Protein AF-0000000085128690 (afdb_homodimer)

Foldseek 3Di:
DPDPPDPDDDVVLLVLLVVLCVVQPQVFPQWQKKWKEALCQHTSYMDGRNDPDDCRVVSNVLNVVLVVVQVVCVVVPHHHDAKDKDDDPFFIWMWGWAAAPGTMIMIITGGPVTDPVSVVVSSVVSSVSSRVD/DPDPPDPDDDPVLLVLLVVLCVVQPVVFPQWQKKWKEALCQHTSYMDGRNDPDDCRVVSNVLNVVLVVVQVVCVVVPHHHDAKDKDDDPFFIWMWGWAAAPGTMIMIITGGPVTDPVSVVVSSVVSSVSSRVD

Secondary structure (DSSP, 8-state):
----------HHHHHHHHHHIIIIITTSTTEEEEEEE-TTS-EEEEEESS----SHHHHHHHHHHHHHHHHHHHHTT---EEEEEEEETTEEEEEEEE-SSS-EEEEEEEETTS-HHHHHHHHHHHHHHHHT-/----------HHHHHHHHHHIIIIITTSTTEEEEEEE-TTS-EEEEEESS----SHHHHHHHHHHHHHHHHHHHHTT---EEEEEEEETTEEEEEEEE-SSS-EEEEEEEETTS-HHHHHHHHHHHHHHHHT-

Structure (mmCIF, N/CA/C/O backbone):
data_AF-0000000085128690-model_v1
#
loop_
_entity.id
_entity.type
_entity.pdbx_description
1 polymer 'Roadblock/LAMTOR2 domain-containing protein'
#
loop_
_atom_site.group_PDB
_atom_site.id
_atom_site.type_symbol
_atom_site.label_atom_id
_atom_site.label_alt_id
_atom_site.label_comp_id
_atom_site.label_asym_id
_atom_site.label_entity_id
_atom_site.label_seq_id
_atom_site.pdbx_PDB_ins_code
_atom_site.Cartn_x
_atom_site.Cartn_y
_atom_site.Cartn_z
_atom_site.occupancy
_atom_site.B_iso_or_equiv
_atom_site.auth_seq_id
_atom_site.auth_comp_id
_atom_site.auth_asym_id
_atom_site.auth_atom_id
_atom_site.pdbx_PDB_model_num
ATOM 1 N N . MET A 1 1 ? -4.051 4.121 38.438 1 38.44 1 MET A N 1
ATOM 2 C CA . MET A 1 1 ? -4.375 3.883 37.031 1 38.44 1 MET A CA 1
ATOM 3 C C . MET A 1 1 ? -3.971 5.074 36.188 1 38.44 1 MET A C 1
ATOM 5 O O . MET A 1 1 ? -4.566 6.148 36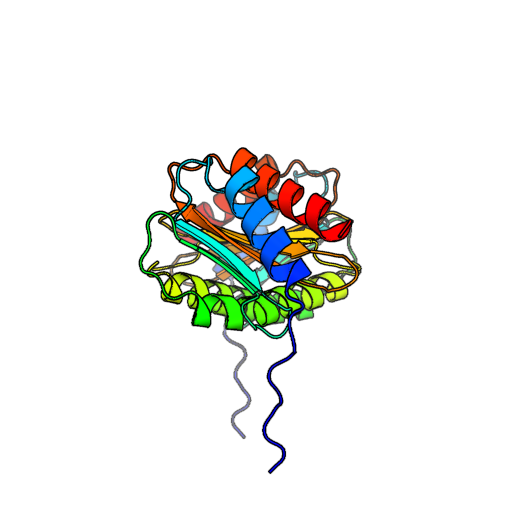.281 1 38.44 1 MET A O 1
ATOM 9 N N . LYS A 1 2 ? -2.689 5.32 35.906 1 46.19 2 LYS A N 1
ATOM 10 C CA . LYS A 1 2 ? -2.203 6.531 35.25 1 46.19 2 LYS A CA 1
ATOM 11 C C . LYS A 1 2 ? -3.02 6.844 34 1 46.19 2 LYS A C 1
ATOM 13 O O . LYS A 1 2 ? -3.285 5.957 33.188 1 46.19 2 LYS A O 1
ATOM 18 N N . THR A 1 3 ? -3.85 7.656 33.906 1 51.88 3 THR A N 1
ATOM 19 C CA . THR A 1 3 ? -4.617 8.109 32.75 1 51.88 3 THR A CA 1
ATOM 20 C C . THR A 1 3 ? -3.701 8.367 31.562 1 51.88 3 THR A C 1
ATOM 22 O O . THR A 1 3 ? -2.732 9.125 31.672 1 51.88 3 THR A O 1
ATOM 25 N N . PRO A 1 4 ? -3.666 7.488 30.547 1 54.59 4 PRO A N 1
ATOM 26 C CA . PRO A 1 4 ? -2.76 7.715 29.406 1 54.59 4 PRO A CA 1
ATOM 27 C C . PRO A 1 4 ? -2.805 9.156 28.906 1 54.59 4 PRO A C 1
ATOM 29 O O . PRO A 1 4 ? -3.887 9.68 28.625 1 54.59 4 PRO A O 1
ATOM 32 N N . THR A 1 5 ? -2.012 9.977 29.328 1 58.91 5 THR A N 1
ATOM 33 C CA . THR A 1 5 ? -1.889 11.375 28.938 1 58.91 5 THR A CA 1
ATOM 34 C C . THR A 1 5 ? -1.854 11.508 27.422 1 58.91 5 THR A C 1
ATOM 36 O O . THR A 1 5 ? -1.192 10.727 26.734 1 58.91 5 THR A O 1
ATOM 39 N N . LEU A 1 6 ? -2.941 11.953 26.828 1 64.94 6 LEU A N 1
ATOM 40 C CA . LEU A 1 6 ? -3.016 12.305 25.406 1 64.94 6 LEU A CA 1
ATOM 41 C C . LEU A 1 6 ? -1.752 13.039 24.969 1 64.94 6 LEU A C 1
ATOM 43 O O . LEU A 1 6 ? -1.275 13.938 25.656 1 64.94 6 LEU A O 1
ATOM 47 N N . PRO A 1 7 ? -0.996 12.414 24.062 1 69.88 7 PRO A N 1
ATOM 48 C CA . PRO A 1 7 ? 0.215 13.109 23.625 1 69.88 7 PRO A CA 1
ATOM 49 C C . PRO A 1 7 ? -0.03 14.586 23.328 1 69.88 7 PRO 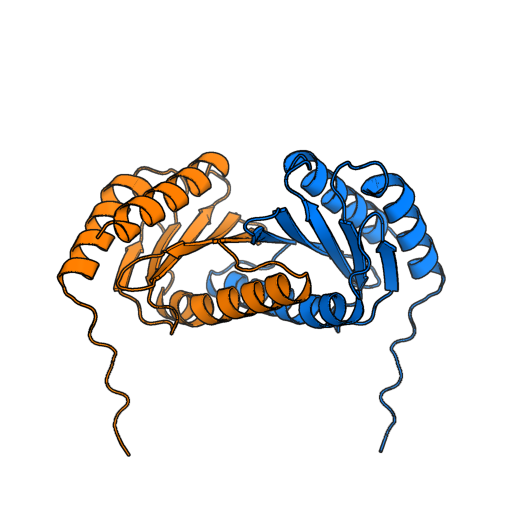A C 1
ATOM 51 O O . PRO A 1 7 ? -1.103 14.953 22.844 1 69.88 7 PRO A O 1
ATOM 54 N N . ARG A 1 8 ? 0.665 15.477 23.922 1 83.62 8 ARG A N 1
ATOM 55 C CA . ARG A 1 8 ? 0.573 16.906 23.641 1 83.62 8 ARG A CA 1
ATOM 56 C C . ARG A 1 8 ? 1.048 17.219 22.219 1 83.62 8 ARG A C 1
ATOM 58 O O . ARG A 1 8 ? 2.23 17.062 21.906 1 83.62 8 ARG A O 1
ATOM 65 N N . ILE A 1 9 ? 0.173 17.453 21.281 1 89.56 9 ILE A N 1
ATOM 66 C CA . ILE A 1 9 ? 0.506 17.906 19.938 1 89.56 9 ILE A CA 1
ATOM 67 C C . ILE A 1 9 ? 0.723 19.422 19.938 1 89.56 9 ILE A C 1
ATOM 69 O O . ILE A 1 9 ? -0.192 20.188 20.266 1 89.56 9 ILE A O 1
ATOM 73 N N . PRO A 1 10 ? 1.919 19.859 19.641 1 91.38 10 PRO A N 1
ATOM 74 C CA . PRO A 1 10 ? 2.166 21.297 19.625 1 91.38 10 PRO A CA 1
ATOM 75 C C . PRO A 1 10 ? 1.237 22.047 18.672 1 91.38 10 PRO A C 1
ATOM 77 O O . PRO A 1 10 ? 0.998 21.594 17.547 1 91.38 10 PRO A O 1
ATOM 80 N N . PRO A 1 11 ? 0.727 23.141 19.109 1 93.19 11 PRO A N 1
ATOM 81 C CA . PRO A 1 11 ? -0.17 23.938 18.25 1 93.19 11 PRO A CA 1
ATOM 82 C C . PRO A 1 11 ? 0.468 24.328 16.922 1 93.19 11 PRO A C 1
ATOM 84 O O . PRO A 1 11 ? -0.23 24.453 15.914 1 93.19 11 PRO A O 1
ATOM 87 N N . SER A 1 12 ? 1.755 24.531 16.922 1 92.56 12 SER A N 1
ATOM 88 C CA . SER A 1 12 ? 2.459 24.891 15.695 1 92.56 12 SER A CA 1
ATOM 89 C C . SER A 1 12 ? 2.344 23.797 14.641 1 92.56 12 SER A C 1
ATOM 91 O O . SER A 1 12 ? 2.24 24.078 13.445 1 92.56 12 SER A O 1
ATOM 93 N N . LEU A 1 13 ? 2.355 22.562 15.086 1 93.38 13 LEU A N 1
ATOM 94 C CA . LEU A 1 13 ? 2.223 21.422 14.172 1 93.38 13 LEU A CA 1
ATOM 95 C C . LEU A 1 13 ? 0.8 21.328 13.625 1 93.38 13 LEU A C 1
ATOM 97 O O . LEU A 1 13 ? 0.597 21 12.461 1 93.38 13 LEU A O 1
ATOM 101 N N . ILE A 1 14 ? -0.12 21.625 14.469 1 95.75 14 ILE A N 1
ATOM 102 C CA . ILE A 1 14 ? -1.517 21.625 14.047 1 95.75 14 ILE A CA 1
ATOM 103 C C . ILE A 1 14 ? -1.732 22.688 12.977 1 95.75 14 ILE A C 1
ATOM 105 O O . ILE A 1 14 ? -2.352 22.422 11.945 1 95.75 14 ILE A O 1
ATOM 109 N N . GLU A 1 15 ? -1.172 23.812 13.234 1 95.81 15 GLU A N 1
ATOM 110 C CA . GLU A 1 15 ? -1.331 24.938 12.312 1 95.81 15 GLU A CA 1
ATOM 111 C C . GLU A 1 15 ? -0.613 24.672 10.992 1 95.81 15 GLU A C 1
ATOM 113 O O . GLU A 1 15 ? -1.178 24.891 9.922 1 95.81 15 GLU A O 1
ATOM 118 N N . ALA A 1 16 ? 0.613 24.188 11.086 1 95.25 16 ALA A N 1
ATOM 119 C CA . ALA A 1 16 ? 1.382 23.875 9.883 1 95.25 16 ALA A CA 1
ATOM 120 C C . ALA A 1 16 ? 0.7 22.781 9.062 1 95.25 16 ALA A C 1
ATOM 122 O O . ALA A 1 16 ? 0.634 22.875 7.832 1 95.25 16 ALA A O 1
ATOM 123 N N . GLY A 1 17 ? 0.193 21.797 9.727 1 96.75 17 GLY A N 1
ATOM 124 C CA . GLY A 1 17 ? -0.519 20.719 9.062 1 96.75 17 GLY A CA 1
ATOM 125 C C . GLY A 1 17 ? -1.786 21.172 8.367 1 96.75 17 GLY A C 1
ATOM 126 O O . GLY A 1 17 ? -2.035 20.812 7.219 1 96.75 17 GLY A O 1
ATOM 127 N N . SER A 1 18 ? -2.539 21.938 9.109 1 96.94 18 SER A N 1
ATOM 128 C CA . SER A 1 18 ? -3.764 22.469 8.523 1 96.94 18 SER A CA 1
ATOM 129 C C . SER A 1 18 ? -3.463 23.328 7.301 1 96.94 18 SER A C 1
ATOM 131 O O . SER A 1 18 ? -4.125 23.203 6.27 1 96.94 18 SER A O 1
ATOM 133 N N . ASP A 1 19 ? -2.457 24.109 7.418 1 97.56 19 ASP A N 1
ATOM 134 C CA . ASP A 1 19 ? -2.084 25.016 6.336 1 97.56 19 ASP A CA 1
ATOM 135 C C . ASP A 1 19 ? -1.676 24.234 5.086 1 97.56 19 ASP A C 1
ATOM 137 O O . ASP A 1 19 ? -2.182 24.5 3.992 1 97.56 19 ASP A O 1
ATOM 141 N N . VAL A 1 20 ? -0.799 23.281 5.266 1 97.44 20 VAL A N 1
ATOM 142 C CA . VAL A 1 20 ? -0.274 22.562 4.113 1 97.44 20 VAL A CA 1
ATOM 143 C C . VAL A 1 20 ? -1.377 21.719 3.49 1 97.44 20 VAL A C 1
ATOM 145 O O . VAL A 1 20 ? -1.439 21.562 2.27 1 97.44 20 VAL A O 1
ATOM 148 N N . LEU A 1 21 ? -2.283 21.125 4.27 1 97.56 21 LEU A N 1
ATOM 149 C CA . LEU A 1 21 ? -3.391 20.344 3.727 1 97.56 21 LEU A CA 1
ATOM 150 C C . LEU A 1 21 ? -4.312 21.219 2.887 1 97.56 21 LEU A C 1
ATOM 152 O O . LEU A 1 21 ? -4.727 20.828 1.794 1 97.56 21 LEU A O 1
ATOM 156 N N . HIS A 1 22 ? -4.559 22.406 3.344 1 97.12 22 HIS A N 1
ATOM 157 C CA . HIS A 1 22 ? -5.449 23.297 2.617 1 97.12 22 HIS A CA 1
ATOM 158 C C . HIS A 1 22 ? -4.797 23.797 1.336 1 97.12 22 HIS A C 1
ATOM 160 O O . HIS A 1 22 ? -5.461 23.922 0.304 1 97.12 22 HIS A O 1
ATOM 166 N N . ARG A 1 23 ? -3.543 24 1.363 1 97.38 23 ARG A N 1
ATOM 167 C CA . ARG A 1 23 ? -2.842 24.594 0.224 1 97.38 23 ARG A CA 1
ATOM 168 C C . ARG A 1 23 ? -2.535 23.531 -0.83 1 97.38 23 ARG A C 1
ATOM 170 O O . ARG A 1 23 ? -2.656 23.781 -2.029 1 97.38 23 ARG A O 1
ATOM 177 N N . VAL A 1 24 ? -2.191 22.375 -0.367 1 97.5 24 VAL A N 1
ATOM 178 C CA . VAL A 1 24 ? -1.615 21.391 -1.275 1 97.5 24 VAL A CA 1
ATOM 179 C C . VAL A 1 24 ? -2.666 20.344 -1.636 1 97.5 24 VAL A C 1
ATOM 181 O O . VAL A 1 24 ? -2.727 19.891 -2.779 1 97.5 24 VAL A O 1
ATOM 184 N N . VAL A 1 25 ? -3.572 19.984 -0.746 1 97.19 25 VAL A N 1
ATOM 185 C CA . VAL A 1 25 ? -4.438 18.828 -0.936 1 97.19 25 VAL A CA 1
ATOM 186 C C . VAL A 1 25 ? -5.836 19.281 -1.335 1 97.19 25 VAL A C 1
ATOM 188 O O . VAL A 1 25 ? -6.473 18.672 -2.199 1 97.19 25 VAL A O 1
ATOM 191 N N . ALA A 1 26 ? -6.328 20.344 -0.736 1 95.25 26 ALA A N 1
ATOM 192 C CA . ALA A 1 26 ? -7.691 20.812 -0.953 1 95.25 26 ALA A CA 1
ATOM 193 C C . ALA A 1 26 ? -7.965 21.047 -2.436 1 95.25 26 ALA A C 1
ATOM 195 O O . ALA A 1 26 ? -9.055 20.766 -2.926 1 95.25 26 ALA A O 1
ATOM 196 N N . PRO A 1 27 ? -6.984 21.484 -3.184 1 94.81 27 PRO A N 1
ATOM 197 C CA . PRO A 1 27 ? -7.254 21.781 -4.594 1 94.81 27 PRO A CA 1
ATOM 198 C C . PRO A 1 27 ? -7.336 20.516 -5.449 1 94.81 27 PRO A C 1
ATOM 200 O O . PRO A 1 27 ? -7.727 20.578 -6.621 1 94.81 27 PRO A O 1
ATOM 203 N N . LEU A 1 28 ? -6.973 19.375 -4.883 1 94.5 28 LEU A N 1
ATOM 204 C CA . LEU A 1 28 ? -6.977 18.141 -5.652 1 94.5 28 LEU A CA 1
ATOM 205 C C . LEU A 1 28 ? -8.398 17.625 -5.852 1 94.5 28 LEU A C 1
ATOM 207 O O . LEU A 1 28 ? -9.188 17.578 -4.906 1 94.5 28 LEU A O 1
ATOM 211 N N . GLU A 1 29 ? -8.664 17.281 -7.082 1 93.19 29 GLU A N 1
ATOM 212 C CA . GLU A 1 29 ? -9.945 16.641 -7.371 1 93.19 29 GLU A CA 1
ATOM 213 C C . GLU A 1 29 ? -9.984 15.219 -6.832 1 93.19 29 GLU A C 1
ATOM 215 O O . GLU A 1 29 ? -8.969 14.523 -6.828 1 93.19 29 GLU A O 1
ATOM 220 N N . GLY A 1 30 ? -11.164 14.867 -6.293 1 94.44 30 GLY A N 1
ATOM 221 C CA . GLY A 1 30 ? -11.383 13.469 -5.945 1 94.44 30 GLY A CA 1
ATOM 222 C C . GLY A 1 30 ? -10.969 13.141 -4.523 1 94.44 30 GLY A C 1
ATOM 223 O O . GLY A 1 30 ? -11.109 12 -4.082 1 94.44 30 GLY A O 1
ATOM 224 N N . VAL A 1 31 ? -10.445 14.148 -3.826 1 94.69 31 VAL A N 1
ATOM 225 C CA . VAL A 1 31 ? -10.047 13.906 -2.443 1 94.69 31 VAL A CA 1
ATOM 226 C C . VAL A 1 31 ? -11.289 13.844 -1.551 1 94.69 31 VAL A C 1
ATOM 228 O O . VAL A 1 31 ? -12.141 14.727 -1.6 1 94.69 31 VAL A O 1
ATOM 231 N N . HIS A 1 32 ? -11.344 12.812 -0.774 1 94.06 32 HIS A N 1
ATOM 232 C CA . HIS A 1 32 ? -12.422 12.688 0.2 1 94.06 32 HIS A CA 1
ATOM 233 C C . HIS A 1 32 ? -11.969 13.141 1.585 1 94.06 32 HIS A C 1
ATOM 235 O O . HIS A 1 32 ? -12.656 13.906 2.254 1 94.06 32 HIS A O 1
ATOM 241 N N . ILE A 1 33 ? -10.789 12.633 1.92 1 94.19 33 ILE A N 1
ATOM 242 C CA . ILE A 1 33 ? -10.242 12.914 3.242 1 94.19 33 ILE A CA 1
ATOM 243 C C . ILE A 1 33 ? -8.719 13.016 3.16 1 94.19 33 ILE A C 1
ATOM 245 O O . ILE A 1 33 ? -8.078 12.266 2.426 1 94.19 33 ILE A O 1
ATOM 249 N N . ALA A 1 34 ? -8.211 13.984 3.902 1 96.19 34 ALA A N 1
ATOM 250 C CA . ALA A 1 34 ? -6.789 14.023 4.238 1 96.19 34 ALA A CA 1
ATOM 251 C C . ALA A 1 34 ? -6.582 14.281 5.727 1 96.19 34 ALA A C 1
ATOM 253 O O . ALA A 1 34 ? -7.184 15.195 6.297 1 96.19 34 ALA A O 1
ATOM 254 N N . LEU A 1 35 ? -5.758 13.469 6.328 1 95.94 35 LEU A N 1
ATOM 255 C CA . LEU A 1 35 ? -5.547 13.648 7.758 1 95.94 35 LEU A CA 1
ATOM 256 C C . LEU A 1 35 ? -4.086 13.406 8.125 1 95.94 35 LEU A C 1
ATOM 258 O O . LEU A 1 35 ? -3.402 12.609 7.48 1 95.94 35 LEU A O 1
ATOM 262 N N . LEU A 1 36 ? -3.668 14.164 9.086 1 96.94 36 LEU A N 1
ATOM 263 C CA . LEU A 1 36 ? -2.383 13.945 9.742 1 96.94 36 LEU A CA 1
ATOM 264 C C . LEU A 1 36 ? -2.574 13.352 11.125 1 96.94 36 LEU A C 1
ATOM 266 O O . LEU A 1 36 ? -3.459 13.773 11.875 1 96.94 36 LEU A O 1
ATOM 270 N N . CYS A 1 37 ? -1.765 12.375 11.43 1 96.88 37 CYS A N 1
ATOM 271 C CA . CYS A 1 37 ? -1.829 11.766 12.758 1 96.88 37 CYS A CA 1
ATOM 272 C C . CYS A 1 37 ? -0.443 11.344 13.234 1 96.88 37 CYS A C 1
ATOM 274 O O . CYS A 1 37 ? 0.5 11.289 12.438 1 96.88 37 CYS A O 1
ATOM 276 N N . THR A 1 38 ? -0.316 11.148 14.5 1 95.25 38 THR A N 1
ATOM 277 C CA . THR A 1 38 ? 0.914 10.586 15.047 1 95.25 38 THR A CA 1
ATOM 278 C C . THR A 1 38 ? 0.995 9.086 14.766 1 95.25 38 THR A C 1
ATOM 280 O O . THR A 1 38 ? -0.016 8.453 14.461 1 95.25 38 THR A O 1
ATOM 283 N N . PRO A 1 39 ? 2.189 8.547 14.828 1 94.44 39 PRO A N 1
ATOM 284 C CA . PRO A 1 39 ? 2.344 7.109 14.594 1 94.44 39 PRO A CA 1
ATOM 285 C C . PRO A 1 39 ? 1.511 6.262 15.555 1 94.44 39 PRO A C 1
ATOM 287 O O . PRO A 1 39 ? 1.129 5.141 15.219 1 94.44 39 PRO A O 1
ATOM 290 N N . ASP A 1 40 ? 1.213 6.797 16.625 1 92.38 40 ASP A N 1
ATOM 291 C CA . ASP A 1 40 ? 0.417 6.043 17.594 1 92.38 40 ASP A CA 1
ATOM 292 C C . ASP A 1 40 ? -1.074 6.312 17.406 1 92.38 40 ASP A C 1
ATOM 294 O O . ASP A 1 40 ? -1.901 5.828 18.172 1 92.38 40 ASP A O 1
ATOM 298 N N . GLY A 1 41 ? -1.379 7.141 16.438 1 92.75 41 GLY A N 1
ATOM 299 C CA . GLY A 1 41 ? -2.768 7.141 16.016 1 92.75 41 GLY A CA 1
ATOM 300 C C . GLY A 1 41 ? -3.521 8.391 16.422 1 92.75 41 GLY A C 1
ATOM 301 O O . GLY A 1 41 ? -4.723 8.508 16.172 1 92.75 41 GLY A O 1
ATOM 302 N N . PHE A 1 42 ? -2.949 9.352 17.078 1 93.06 42 PHE A N 1
ATOM 303 C CA . PHE A 1 42 ? -3.641 10.57 17.469 1 93.06 42 PHE A CA 1
ATOM 304 C C . PHE A 1 42 ? -3.752 11.531 16.297 1 93.06 42 PHE A C 1
ATOM 306 O O . PHE A 1 42 ? -2.754 11.836 15.633 1 93.06 42 PHE A O 1
ATOM 313 N N . GLU A 1 43 ? -4.941 11.977 16.094 1 94.81 43 GLU A N 1
ATOM 314 C CA . GLU A 1 43 ? -5.176 12.906 15 1 94.81 43 GLU A CA 1
ATOM 315 C C . GLU A 1 43 ? -4.586 14.281 15.305 1 94.81 43 GLU A C 1
ATOM 317 O O . GLU A 1 43 ? -4.824 14.836 16.375 1 94.81 43 GLU A O 1
ATOM 322 N N . ILE A 1 44 ? -3.816 14.797 14.43 1 96.12 44 ILE A N 1
ATOM 323 C CA . ILE A 1 44 ? -3.256 16.141 14.539 1 96.12 44 ILE A CA 1
ATOM 324 C C . ILE A 1 44 ? -4.219 17.141 13.914 1 96.12 44 ILE A C 1
ATOM 326 O O . ILE A 1 44 ? -4.676 18.078 14.586 1 96.12 44 ILE A O 1
ATOM 330 N N . THR A 1 45 ? -4.535 16.938 12.672 1 95.75 45 THR A N 1
ATOM 331 C CA . THR A 1 45 ? -5.488 17.75 11.922 1 95.75 45 THR A CA 1
ATOM 332 C C . THR A 1 45 ? -6.004 17 10.703 1 95.75 45 THR A C 1
ATOM 334 O O . THR A 1 45 ? -5.434 15.977 10.312 1 95.75 45 THR A O 1
ATOM 337 N N . SER A 1 46 ? -7.137 17.453 10.133 1 95.31 46 SER A N 1
ATOM 338 C CA . SER A 1 46 ? -7.715 16.766 8.984 1 95.31 46 SER A CA 1
ATOM 339 C C . SER A 1 46 ? -8.438 17.75 8.062 1 95.31 46 SER A C 1
ATOM 341 O O . SER A 1 46 ? -8.781 18.859 8.484 1 95.31 46 SER A O 1
ATOM 343 N N . LEU A 1 47 ? -8.43 17.391 6.922 1 92.81 47 LEU A N 1
ATOM 344 C CA . LEU A 1 47 ? -9.227 18.016 5.879 1 92.81 47 LEU A CA 1
ATOM 345 C C . LEU A 1 47 ? -10.289 17.062 5.348 1 92.81 47 LEU A C 1
ATOM 347 O O . LEU A 1 47 ? -9.969 16 4.824 1 92.81 47 LEU A O 1
ATOM 351 N N . ARG A 1 48 ? -11.547 17.359 5.609 1 87.38 48 ARG A N 1
ATOM 352 C CA . ARG A 1 48 ? -12.672 16.594 5.078 1 87.38 48 ARG A CA 1
ATOM 353 C C . ARG A 1 48 ? -13.312 17.312 3.889 1 87.38 48 ARG A C 1
ATOM 355 O O . ARG A 1 48 ? -13.883 18.391 4.035 1 87.38 48 ARG A O 1
ATOM 362 N N . VAL A 1 49 ? -13.188 16.859 2.77 1 76.25 49 VAL A N 1
ATOM 363 C CA . VAL A 1 49 ? -13.656 17.547 1.575 1 76.25 49 VAL A CA 1
ATOM 364 C C . VAL A 1 49 ? -15.031 17.016 1.17 1 76.25 49 VAL A C 1
ATOM 366 O O . VAL A 1 49 ? -15.977 17.781 0.992 1 76.25 49 VAL A O 1
ATOM 369 N N . ARG A 1 50 ? -15.172 15.656 0.956 1 70.06 50 ARG A N 1
ATOM 370 C CA . ARG A 1 50 ? -16.438 15.086 0.488 1 70.06 50 ARG A CA 1
ATOM 371 C C . ARG A 1 50 ? -16.844 13.883 1.331 1 70.06 50 ARG A C 1
ATOM 373 O O . ARG A 1 50 ? -17.328 12.875 0.8 1 70.06 50 ARG A O 1
ATOM 380 N N . SER A 1 51 ? -16.453 13.898 2.486 1 66.81 51 SER A N 1
ATOM 381 C CA . SER A 1 51 ? -16.828 12.688 3.205 1 66.81 51 SER A CA 1
ATOM 382 C C . SER A 1 51 ? -17.156 12.984 4.664 1 66.81 51 SER A C 1
ATOM 384 O O . SER A 1 51 ? -16.578 13.891 5.262 1 66.81 51 SER A O 1
ATOM 386 N N . GLU A 1 52 ? -18.156 12.352 5.012 1 73.25 52 GLU A N 1
ATOM 387 C CA . GLU A 1 52 ? -18.547 12.383 6.422 1 73.25 52 GLU A CA 1
ATOM 388 C C . GLU A 1 52 ? -17.859 11.25 7.195 1 73.25 52 GLU A C 1
ATOM 390 O O . GLU A 1 52 ? -18.188 11.016 8.359 1 73.25 52 GLU A O 1
ATOM 395 N N . LEU A 1 53 ? -16.953 10.766 6.594 1 75.75 53 LEU A N 1
ATOM 396 C CA . LEU A 1 53 ? -16.297 9.609 7.203 1 75.75 53 LEU A CA 1
ATOM 397 C C . LEU A 1 53 ? -15.5 10.016 8.438 1 75.75 53 LEU A C 1
ATOM 399 O O . LEU A 1 53 ? -14.797 11.039 8.414 1 75.75 53 LEU A O 1
ATOM 403 N N . PRO A 1 54 ? -15.766 9.297 9.539 1 77 54 PRO A N 1
ATOM 404 C CA . PRO A 1 54 ? -14.938 9.57 10.711 1 77 54 PRO A CA 1
ATOM 405 C C . PRO A 1 54 ? -13.461 9.258 10.477 1 77 54 PRO A C 1
ATOM 407 O O . PRO A 1 54 ? -13.133 8.297 9.773 1 77 54 PRO A O 1
ATOM 410 N N . THR A 1 55 ? -12.648 10.195 11.039 1 86.62 55 THR A N 1
ATOM 411 C CA . THR A 1 55 ? -11.211 10.055 10.812 1 86.62 55 THR A CA 1
ATOM 412 C C . THR A 1 55 ? -10.555 9.297 11.961 1 86.62 55 THR A C 1
ATOM 414 O O . THR A 1 55 ? -9.422 8.828 11.836 1 86.62 55 THR A O 1
ATOM 417 N N . GLU A 1 56 ? -11.305 9.07 12.992 1 85.38 56 GLU A N 1
ATOM 418 C CA . GLU A 1 56 ? -10.719 8.5 14.203 1 85.38 56 GLU A CA 1
ATOM 419 C C . GLU A 1 56 ? -10.234 7.074 13.961 1 85.38 56 GLU A C 1
ATOM 421 O O . GLU A 1 56 ? -9.141 6.703 14.398 1 85.38 56 GLU A O 1
ATOM 426 N N . ARG A 1 57 ? -11.055 6.332 13.312 1 88.06 57 ARG A N 1
ATOM 427 C CA . ARG A 1 57 ? -10.641 4.953 13.078 1 88.06 57 ARG A CA 1
ATOM 428 C C . ARG A 1 57 ? -9.508 4.887 12.055 1 88.06 57 ARG A C 1
ATOM 430 O O . ARG A 1 57 ? -8.578 4.09 12.203 1 88.06 57 ARG A O 1
ATOM 437 N N . LEU A 1 58 ? -9.539 5.793 11.102 1 91.88 58 LEU A N 1
ATOM 438 C CA . LEU A 1 58 ? -8.492 5.836 10.094 1 91.88 58 LEU A CA 1
ATOM 439 C C . LEU A 1 58 ? -7.145 6.188 10.719 1 91.88 58 LEU A C 1
ATOM 441 O O . LEU A 1 58 ? -6.129 5.555 10.414 1 91.88 58 LEU A O 1
ATOM 445 N N . SER A 1 59 ? -7.211 7.184 11.656 1 94.25 59 SER A N 1
ATOM 446 C CA . SER A 1 59 ? -5.977 7.574 12.328 1 94.25 59 SER A CA 1
ATOM 447 C C . SER A 1 59 ? -5.434 6.438 13.195 1 94.25 59 SER A C 1
ATOM 449 O O . SER A 1 59 ? -4.227 6.188 13.211 1 94.25 59 SER A O 1
ATOM 451 N N . ALA A 1 60 ? -6.285 5.73 13.828 1 93.06 60 ALA A N 1
ATOM 452 C CA . ALA A 1 60 ? -5.906 4.625 14.703 1 93.06 60 ALA A CA 1
ATOM 453 C C . ALA A 1 60 ? -5.254 3.496 13.914 1 93.06 60 ALA A C 1
ATOM 455 O O . ALA A 1 60 ? -4.355 2.814 14.406 1 93.06 60 ALA A O 1
ATOM 456 N N . MET A 1 61 ? -5.645 3.363 12.68 1 94.06 61 MET A N 1
ATOM 457 C CA . MET A 1 61 ? -5.18 2.238 11.875 1 94.06 61 MET A CA 1
ATOM 458 C C . MET A 1 61 ? -3.902 2.598 11.125 1 94.06 61 MET A C 1
ATOM 460 O O . MET A 1 61 ? -3.139 1.714 10.734 1 94.06 61 MET A O 1
ATOM 464 N N . ALA A 1 62 ? -3.705 3.898 10.922 1 96 62 ALA A N 1
ATOM 465 C CA . ALA A 1 62 ? -2.58 4.371 10.117 1 96 62 ALA A CA 1
ATOM 466 C C . ALA A 1 62 ? -1.253 3.881 10.688 1 96 62 ALA A C 1
ATOM 468 O O . ALA A 1 62 ? -0.418 3.338 9.961 1 96 62 ALA A O 1
ATOM 469 N N . GLY A 1 63 ? -1.096 4.043 11.953 1 94.69 63 GLY A N 1
ATOM 470 C CA . GLY A 1 63 ? 0.139 3.631 12.602 1 94.69 63 GLY A CA 1
ATOM 471 C C . GLY A 1 63 ? 0.415 2.145 12.469 1 94.69 63 GLY A C 1
ATOM 472 O O . GLY A 1 63 ? 1.535 1.742 12.141 1 94.69 63 GLY A O 1
ATOM 473 N N . SER A 1 64 ? -0.591 1.358 12.719 1 94.5 64 SER A N 1
ATOM 474 C CA . SER A 1 64 ? -0.453 -0.092 12.633 1 94.5 64 SER A CA 1
ATOM 475 C C . SER A 1 64 ? -0.112 -0.536 11.219 1 94.5 64 SER A C 1
ATOM 477 O O . SER A 1 64 ? 0.752 -1.393 11.023 1 94.5 64 SER A O 1
ATOM 479 N N . LEU A 1 65 ? -0.763 0.044 10.297 1 94.81 65 LEU A N 1
ATOM 480 C CA . LEU A 1 65 ? -0.527 -0.311 8.898 1 94.81 65 LEU A CA 1
ATOM 481 C C . LEU A 1 65 ? 0.896 0.042 8.484 1 94.81 65 LEU A C 1
ATOM 483 O O . LEU A 1 65 ? 1.595 -0.78 7.883 1 94.81 65 LEU A O 1
ATOM 487 N N . MET A 1 66 ? 1.325 1.181 8.844 1 95.81 66 MET A N 1
ATOM 488 C CA . MET A 1 66 ? 2.682 1.608 8.516 1 95.81 66 MET A CA 1
ATOM 489 C C . MET A 1 66 ? 3.713 0.77 9.258 1 95.81 66 MET A C 1
ATOM 491 O O . MET A 1 66 ? 4.777 0.463 8.719 1 95.81 66 MET A O 1
ATOM 495 N N . ALA A 1 67 ? 3.383 0.42 10.477 1 94.5 67 ALA A N 1
ATOM 496 C CA . ALA A 1 67 ? 4.277 -0.436 11.25 1 94.5 67 ALA A CA 1
ATOM 497 C C . ALA A 1 67 ? 4.438 -1.802 10.586 1 94.5 67 ALA A C 1
ATOM 499 O O . ALA A 1 67 ? 5.551 -2.33 10.5 1 94.5 67 ALA A O 1
ATOM 500 N N . MET A 1 68 ? 3.414 -2.334 10.109 1 93.56 68 MET A N 1
ATOM 501 C CA . MET A 1 68 ? 3.477 -3.623 9.422 1 93.56 68 MET A CA 1
ATOM 502 C C . MET A 1 68 ? 4.242 -3.506 8.109 1 93.56 68 MET A C 1
ATOM 504 O O . MET A 1 68 ? 5.023 -4.395 7.762 1 93.56 68 MET A O 1
ATOM 508 N N . ALA A 1 69 ? 3.969 -2.449 7.406 1 95.19 69 ALA A N 1
ATOM 509 C CA . ALA A 1 69 ? 4.703 -2.217 6.164 1 95.19 69 ALA A CA 1
ATOM 510 C C . ALA A 1 69 ? 6.203 -2.145 6.422 1 95.19 69 ALA A C 1
ATOM 512 O O . ALA A 1 69 ? 6.996 -2.723 5.672 1 95.19 69 ALA A O 1
ATOM 513 N N . ARG A 1 70 ? 6.586 -1.466 7.508 1 94.44 70 ARG A N 1
ATOM 514 C CA . ARG A 1 70 ? 7.992 -1.378 7.891 1 94.44 70 ARG A CA 1
ATOM 515 C C . ARG A 1 70 ? 8.547 -2.75 8.258 1 94.44 70 ARG A C 1
ATOM 517 O O . ARG A 1 70 ? 9.703 -3.061 7.953 1 94.44 70 ARG A O 1
ATOM 524 N N . ALA A 1 71 ? 7.77 -3.512 8.93 1 93.19 71 ALA A N 1
ATOM 525 C CA . ALA A 1 71 ? 8.195 -4.863 9.289 1 93.19 71 ALA A CA 1
ATOM 526 C C . ALA A 1 71 ? 8.477 -5.695 8.039 1 93.19 71 ALA A C 1
ATOM 528 O O . ALA A 1 71 ? 9.461 -6.441 7.988 1 93.19 71 ALA A O 1
ATOM 529 N N . VAL A 1 72 ? 7.68 -5.613 7.004 1 92.38 72 VAL A N 1
ATOM 530 C CA . VAL A 1 72 ? 7.895 -6.316 5.746 1 92.38 72 VAL A CA 1
ATOM 531 C C . VAL A 1 72 ? 9.164 -5.797 5.07 1 92.38 72 VAL A C 1
ATOM 533 O O . VAL A 1 72 ? 9.977 -6.582 4.574 1 92.38 72 VAL A O 1
ATOM 536 N N . ALA A 1 73 ? 9.266 -4.461 5.027 1 93.62 73 ALA A N 1
ATOM 537 C CA . ALA A 1 73 ? 10.469 -3.863 4.445 1 93.62 73 ALA A CA 1
ATOM 538 C C . ALA A 1 73 ? 11.727 -4.418 5.098 1 93.62 73 ALA A C 1
ATOM 540 O O . ALA A 1 73 ? 12.68 -4.785 4.41 1 93.62 73 ALA A O 1
ATOM 541 N N . THR A 1 74 ? 11.68 -4.5 6.422 1 91.81 74 THR A N 1
ATOM 542 C CA . THR A 1 74 ? 12.82 -5.016 7.168 1 91.81 74 THR A CA 1
ATOM 543 C C . THR A 1 74 ? 13.078 -6.477 6.812 1 91.81 74 THR A C 1
ATOM 545 O O . THR A 1 74 ? 14.234 -6.898 6.703 1 91.81 74 THR A O 1
ATOM 548 N N . GLU A 1 75 ? 12.016 -7.211 6.656 1 89.12 75 GLU A N 1
ATOM 549 C CA . GLU A 1 75 ? 12.141 -8.625 6.312 1 89.12 75 GLU A CA 1
ATOM 550 C C . GLU A 1 75 ? 12.867 -8.812 4.984 1 89.12 75 GLU A C 1
ATOM 552 O O . GLU A 1 75 ? 13.578 -9.797 4.789 1 89.12 75 GLU A O 1
ATOM 557 N N . ILE A 1 76 ? 12.719 -7.863 4.105 1 89.88 76 ILE A N 1
ATOM 558 C CA . ILE A 1 76 ? 13.328 -8 2.789 1 89.88 76 ILE A CA 1
ATOM 559 C C . ILE A 1 76 ? 14.641 -7.219 2.744 1 89.88 76 ILE A C 1
ATOM 561 O O . ILE A 1 76 ? 15.164 -6.93 1.665 1 89.88 76 ILE A O 1
ATOM 565 N N . GLY A 1 77 ? 15.07 -6.773 3.855 1 90.44 77 GLY A N 1
ATOM 566 C CA . GLY A 1 77 ? 16.375 -6.152 3.979 1 90.44 77 GLY A CA 1
ATOM 567 C C . GLY A 1 77 ? 16.359 -4.664 3.688 1 90.44 77 GLY A C 1
ATOM 568 O O . GLY A 1 77 ? 17.391 -4.082 3.344 1 90.44 77 GLY A O 1
ATOM 569 N N . HIS A 1 78 ? 15.234 -4.098 3.602 1 91.81 78 HIS A N 1
ATOM 570 C CA . HIS A 1 78 ? 15.133 -2.652 3.426 1 91.81 78 HIS A CA 1
ATOM 571 C C . HIS A 1 78 ? 15.016 -1.94 4.77 1 91.81 78 HIS A C 1
ATOM 573 O O . HIS A 1 78 ? 14.797 -2.582 5.801 1 91.81 78 HIS A O 1
ATOM 579 N N . LYS A 1 79 ? 15.219 -0.645 4.766 1 88.88 79 LYS A N 1
ATOM 580 C CA . LYS A 1 79 ? 15.352 0.086 6.023 1 88.88 79 LYS A CA 1
ATOM 581 C C . LYS A 1 79 ? 14.031 0.726 6.43 1 88.88 79 LYS A C 1
ATOM 583 O O . LYS A 1 79 ? 13.766 0.92 7.621 1 88.88 79 LYS A O 1
ATOM 588 N N . SER A 1 80 ? 13.281 1.18 5.477 1 89 80 SER A N 1
ATOM 589 C CA . SER A 1 80 ? 12.07 1.923 5.836 1 89 80 SER A CA 1
ATOM 590 C C . SER A 1 80 ? 11.039 1.861 4.719 1 89 80 SER A C 1
ATOM 592 O O . SER A 1 80 ? 11.328 1.382 3.621 1 89 80 SER A O 1
ATOM 594 N N . CYS A 1 81 ? 9.836 2.18 5.137 1 93.31 81 CYS A N 1
ATOM 595 C CA . CYS A 1 81 ? 8.727 2.342 4.207 1 93.31 81 CYS A CA 1
ATOM 596 C C . CYS A 1 81 ? 8.273 3.797 4.148 1 93.31 81 CYS A C 1
ATOM 598 O O . CYS A 1 81 ? 7.824 4.355 5.152 1 93.31 81 CYS A O 1
ATOM 600 N N . ARG A 1 82 ? 8.328 4.332 3.008 1 92.75 82 ARG A N 1
ATOM 601 C CA . ARG A 1 82 ? 8.008 5.742 2.818 1 92.75 82 ARG A CA 1
ATOM 602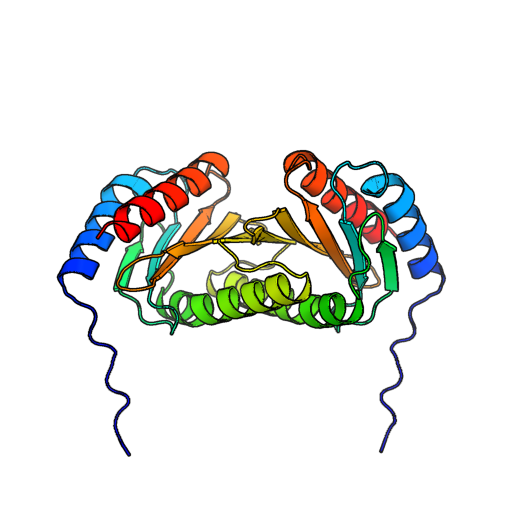 C C . ARG A 1 82 ? 6.512 5.938 2.609 1 92.75 82 ARG A C 1
ATOM 604 O O . ARG A 1 82 ? 5.922 6.879 3.146 1 92.75 82 ARG A O 1
ATOM 611 N N . ARG A 1 83 ? 5.98 5.066 1.855 1 96.44 83 ARG A N 1
ATOM 612 C CA . ARG A 1 83 ? 4.586 5.242 1.46 1 96.44 83 ARG A CA 1
ATOM 613 C C . ARG A 1 83 ? 3.9 3.896 1.252 1 96.44 83 ARG A C 1
ATOM 615 O O . ARG A 1 83 ? 4.508 2.959 0.731 1 96.44 83 ARG A O 1
ATOM 622 N N . LEU A 1 84 ? 2.719 3.857 1.74 1 97.25 84 LEU A N 1
ATOM 623 C CA . LEU A 1 84 ? 1.822 2.729 1.521 1 97.25 84 LEU A CA 1
ATOM 624 C C . LEU A 1 84 ? 0.559 3.172 0.791 1 97.25 84 LEU A C 1
ATOM 626 O O . LEU A 1 84 ? -0.074 4.156 1.179 1 97.25 84 LEU A O 1
ATOM 630 N N . THR A 1 85 ? 0.24 2.494 -0.312 1 96.81 85 THR A N 1
ATOM 631 C CA . THR A 1 85 ? -0.962 2.76 -1.094 1 96.81 85 THR A CA 1
ATOM 632 C C . THR A 1 85 ? -1.78 1.485 -1.277 1 96.81 85 THR A C 1
ATOM 634 O O . THR A 1 85 ? -1.225 0.418 -1.542 1 96.81 85 THR A O 1
ATOM 637 N N . PHE A 1 86 ? -3.035 1.562 -1.062 1 95.88 86 PHE A N 1
ATOM 638 C CA . PHE A 1 86 ? -3.824 0.418 -1.501 1 95.88 86 PHE A CA 1
ATOM 639 C C . PHE A 1 86 ? -5.012 0.871 -2.342 1 95.88 86 PHE A C 1
ATOM 641 O O . PHE A 1 86 ? -5.523 1.978 -2.16 1 95.88 86 PHE A O 1
ATOM 648 N N . GLU A 1 87 ? -5.379 0.025 -3.266 1 95.06 87 GLU A N 1
ATOM 649 C CA . GLU A 1 87 ? -6.438 0.236 -4.246 1 95.06 87 GLU A CA 1
ATOM 650 C C . GLU A 1 87 ? -7.703 -0.523 -3.865 1 95.06 87 GLU A C 1
ATOM 652 O O . GLU A 1 87 ? -7.648 -1.713 -3.545 1 95.06 87 GLU A O 1
ATOM 657 N N . THR A 1 88 ? -8.805 0.233 -3.889 1 93.69 88 THR A N 1
ATOM 658 C CA . THR A 1 88 ? -10.125 -0.356 -3.695 1 93.69 88 THR A CA 1
ATOM 659 C C . THR A 1 88 ? -10.977 -0.199 -4.953 1 93.69 88 THR A C 1
ATOM 661 O O . THR A 1 88 ? -10.523 0.386 -5.941 1 93.69 88 THR A O 1
ATOM 664 N N . GLU A 1 89 ? -12.148 -0.745 -4.984 1 92.12 89 GLU A N 1
ATOM 665 C CA . GLU A 1 89 ? -13.039 -0.638 -6.137 1 92.12 89 GLU A CA 1
ATOM 666 C C . GLU A 1 89 ? -13.508 0.799 -6.34 1 92.12 89 GLU A C 1
ATOM 668 O O . GLU A 1 89 ? -14 1.15 -7.414 1 92.12 89 GLU A O 1
ATOM 673 N N . LEU A 1 90 ? -13.281 1.698 -5.398 1 94.12 90 LEU A N 1
ATOM 674 C CA . LEU A 1 90 ? -13.867 3.033 -5.496 1 94.12 90 LEU A CA 1
ATOM 675 C C . LEU A 1 90 ? -12.773 4.102 -5.473 1 94.12 90 LEU A C 1
ATOM 677 O O . LEU A 1 90 ? -13.07 5.293 -5.602 1 94.12 90 LEU A O 1
ATOM 681 N N . GLY A 1 91 ? -11.555 3.621 -5.312 1 94.81 91 GLY A N 1
ATOM 682 C CA . GLY A 1 91 ? -10.508 4.625 -5.258 1 94.81 91 GLY A CA 1
ATOM 683 C C . GLY A 1 91 ? -9.227 4.117 -4.605 1 94.81 91 GLY A C 1
ATOM 684 O O . GLY A 1 91 ? -8.883 2.941 -4.742 1 94.81 91 GLY A O 1
ATOM 685 N N . THR A 1 92 ? -8.469 5.07 -4.074 1 95.94 92 THR A N 1
ATOM 686 C CA . THR A 1 92 ? -7.152 4.77 -3.531 1 95.94 92 THR A CA 1
ATOM 687 C C . THR A 1 92 ? -6.98 5.395 -2.148 1 95.94 92 THR A C 1
ATOM 689 O O . THR A 1 92 ? -7.461 6.504 -1.899 1 95.94 92 THR A O 1
ATOM 692 N N . VAL A 1 93 ? -6.348 4.688 -1.3 1 96.31 93 VAL A N 1
ATOM 693 C CA . VAL A 1 93 ? -5.941 5.191 0.007 1 96.31 93 VAL A CA 1
ATOM 694 C C . VAL A 1 93 ? -4.414 5.211 0.101 1 96.31 93 VAL A C 1
ATOM 696 O O . VAL A 1 93 ? -3.75 4.258 -0.309 1 96.31 93 VAL A O 1
ATOM 699 N N . LEU A 1 94 ? -3.832 6.305 0.593 1 96.88 94 LEU A N 1
ATOM 700 C CA . LEU A 1 94 ? -2.383 6.375 0.727 1 96.88 94 LEU A CA 1
ATOM 701 C C . LEU A 1 94 ? -1.985 6.789 2.139 1 96.88 94 LEU A C 1
ATOM 703 O O . LEU A 1 94 ? -2.654 7.625 2.756 1 96.88 94 LEU A O 1
ATOM 707 N N . PHE A 1 95 ? -0.947 6.215 2.635 1 97.56 95 PHE A N 1
ATOM 708 C CA . PHE A 1 95 ? -0.281 6.562 3.885 1 97.56 95 PHE A CA 1
ATOM 709 C C . PHE A 1 95 ? 1.167 6.965 3.633 1 97.56 95 PHE A C 1
ATOM 711 O O . PHE A 1 95 ? 1.935 6.203 3.043 1 97.56 95 PHE A O 1
ATOM 718 N N . GLN A 1 96 ? 1.48 8.148 4.094 1 97.44 96 GLN A N 1
ATOM 719 C CA . GLN A 1 96 ? 2.822 8.68 3.881 1 97.44 96 GLN A CA 1
ATOM 720 C C . GLN A 1 96 ? 3.492 9.031 5.207 1 97.44 96 GLN A C 1
ATOM 722 O O . GLN A 1 96 ? 2.953 9.82 5.992 1 97.44 96 GLN A O 1
ATOM 727 N N . ALA A 1 97 ? 4.617 8.438 5.363 1 96.75 97 ALA A N 1
ATOM 728 C CA . ALA A 1 97 ? 5.414 8.828 6.523 1 96.75 97 ALA A CA 1
ATOM 729 C C . ALA A 1 97 ? 5.906 10.266 6.391 1 96.75 97 ALA A C 1
ATOM 731 O O . ALA A 1 97 ? 6.316 10.688 5.309 1 96.75 97 ALA A O 1
ATOM 732 N N . VAL A 1 98 ? 5.758 10.961 7.402 1 95.94 98 VAL A N 1
ATOM 733 C CA . VAL A 1 98 ? 6.281 12.32 7.496 1 95.94 98 VAL A CA 1
ATOM 734 C C . VAL A 1 98 ? 7.406 12.375 8.523 1 95.94 98 VAL A C 1
ATOM 736 O O . VAL A 1 98 ? 7.168 12.203 9.727 1 95.94 98 VAL A O 1
ATOM 739 N N . ALA A 1 99 ? 8.508 12.625 7.934 1 89.69 99 ALA A N 1
ATOM 740 C CA . ALA A 1 99 ? 9.672 12.695 8.812 1 89.69 99 ALA A CA 1
ATOM 741 C C . ALA A 1 99 ? 9.812 14.086 9.422 1 89.69 99 ALA A C 1
ATOM 743 O O . ALA A 1 99 ? 9.172 15.039 8.969 1 89.69 99 ALA A O 1
ATOM 744 N N . GLY A 1 100 ? 10.516 14.227 10.453 1 85.69 100 GLY A N 1
ATOM 745 C CA . GLY A 1 100 ? 10.773 15.5 11.117 1 85.69 100 GLY A CA 1
ATOM 746 C C . GLY A 1 100 ? 10.922 15.367 12.617 1 85.69 100 GLY A C 1
ATOM 747 O O . GLY A 1 100 ? 11.148 14.273 13.133 1 85.69 100 GLY A O 1
ATOM 748 N N . ASN A 1 101 ? 10.844 16.609 13.227 1 84.5 101 ASN A N 1
ATOM 749 C CA . ASN A 1 101 ? 10.992 16.641 14.68 1 84.5 101 ASN A CA 1
ATOM 750 C C . ASN A 1 101 ? 9.875 15.867 15.375 1 84.5 101 ASN A C 1
ATOM 752 O O . ASN A 1 101 ? 10.109 15.219 16.406 1 84.5 101 ASN A O 1
ATOM 756 N N . GLN A 1 102 ? 8.758 15.938 14.82 1 87.56 102 GLN A N 1
ATOM 757 C CA . GLN A 1 102 ? 7.602 15.18 15.281 1 87.56 102 GLN A CA 1
ATOM 758 C C . GLN A 1 102 ? 7.09 14.242 14.188 1 87.56 102 GLN A C 1
ATOM 760 O O . GLN A 1 102 ? 6.387 14.672 13.273 1 87.56 102 GLN A O 1
ATOM 765 N N . PRO A 1 103 ? 7.398 12.992 14.367 1 92.5 103 PRO A N 1
ATOM 766 C CA . PRO A 1 103 ? 6.957 12.055 13.336 1 92.5 103 PRO A CA 1
ATOM 767 C C . PRO A 1 103 ? 5.441 12.023 13.172 1 92.5 103 PRO A C 1
ATOM 769 O O . PRO A 1 103 ? 4.711 12.117 14.164 1 92.5 103 PRO A O 1
ATOM 772 N N . ALA A 1 104 ? 5.035 11.961 11.961 1 96.62 104 ALA A N 1
ATOM 773 C CA . ALA A 1 104 ? 3.607 11.914 11.656 1 96.62 104 ALA A CA 1
ATOM 774 C C . ALA A 1 104 ? 3.336 11.031 10.438 1 96.62 104 ALA A C 1
ATOM 776 O O . ALA A 1 104 ? 4.266 10.508 9.82 1 96.62 104 ALA A O 1
ATOM 777 N N . ILE A 1 105 ? 2.057 10.742 10.258 1 97.69 105 ILE A N 1
ATOM 778 C CA . ILE A 1 105 ? 1.576 10.008 9.094 1 97.69 105 ILE A CA 1
ATOM 779 C C . ILE A 1 105 ? 0.473 10.797 8.398 1 97.69 105 ILE A C 1
ATOM 781 O O . ILE A 1 105 ? -0.457 11.281 9.055 1 97.69 105 ILE A O 1
ATOM 785 N N . LEU A 1 106 ? 0.661 11.055 7.125 1 98.06 106 LEU A N 1
ATOM 786 C CA . LEU A 1 106 ? -0.423 11.57 6.297 1 98.06 106 LEU A CA 1
ATOM 787 C C . LEU A 1 106 ? -1.276 10.438 5.746 1 98.06 106 LEU A C 1
ATOM 789 O O . LEU A 1 106 ? -0.745 9.445 5.242 1 98.06 106 LEU A O 1
ATOM 793 N N . CYS A 1 107 ? -2.545 10.531 5.844 1 97.31 107 CYS A N 1
ATOM 794 C CA . CYS A 1 107 ? -3.5 9.625 5.219 1 97.31 107 CYS A CA 1
ATOM 795 C C . CYS A 1 107 ? -4.414 10.375 4.258 1 97.31 107 CYS A C 1
ATOM 797 O O . CYS A 1 107 ? -4.992 11.398 4.613 1 97.31 107 CYS A O 1
ATOM 799 N N . MET A 1 108 ? -4.555 9.859 3.07 1 96.62 108 MET A N 1
ATOM 800 C CA . MET A 1 108 ? -5.445 10.453 2.078 1 96.62 108 MET A CA 1
ATOM 801 C C . MET A 1 108 ? -6.336 9.391 1.442 1 96.62 108 MET A C 1
ATOM 803 O O . MET A 1 108 ? -5.871 8.305 1.11 1 96.62 108 MET A O 1
ATOM 807 N N . VAL A 1 109 ? -7.535 9.688 1.332 1 96 109 VAL A N 1
ATOM 808 C CA . VAL A 1 109 ? -8.5 8.875 0.601 1 96 109 VAL A CA 1
ATOM 809 C C . VAL A 1 109 ? -8.984 9.641 -0.632 1 96 109 VAL A C 1
ATOM 811 O O . VAL A 1 109 ? -9.539 10.734 -0.515 1 96 109 VAL A O 1
ATOM 814 N N . VAL A 1 110 ? -8.734 9.07 -1.758 1 95.94 110 VAL A N 1
ATOM 815 C CA . VAL A 1 110 ? -9.164 9.719 -2.996 1 95.94 110 VAL A CA 1
ATOM 816 C C . VAL A 1 110 ? -10.023 8.75 -3.809 1 95.94 110 VAL A C 1
ATOM 818 O O . VAL A 1 110 ? -9.852 7.531 -3.721 1 95.94 110 VAL A O 1
ATOM 821 N N . ASP A 1 111 ? -10.953 9.328 -4.535 1 94.81 111 ASP A N 1
ATOM 822 C CA . ASP A 1 111 ? -11.805 8.469 -5.355 1 94.81 111 ASP A CA 1
ATOM 823 C C . ASP A 1 111 ? -11.227 8.297 -6.758 1 94.81 111 ASP A C 1
ATOM 825 O O . ASP A 1 111 ? -10.078 8.68 -7.012 1 94.81 111 ASP A O 1
ATOM 829 N N . GLN A 1 112 ? -11.984 7.695 -7.719 1 93.94 112 GLN A N 1
ATOM 830 C CA . GLN A 1 112 ? -11.508 7.281 -9.031 1 93.94 112 GLN A CA 1
ATOM 831 C C . GLN A 1 112 ? -11.305 8.484 -9.945 1 93.94 112 GLN A C 1
ATOM 833 O O . GLN A 1 112 ? -10.656 8.375 -10.992 1 93.94 112 GLN A O 1
ATOM 838 N N . SER A 1 113 ? -11.805 9.586 -9.609 1 93.69 113 SER A N 1
ATOM 839 C CA . SER A 1 113 ? -11.648 10.773 -10.43 1 93.69 113 SER A CA 1
ATOM 840 C C . SER A 1 113 ? -10.289 11.43 -10.203 1 93.69 113 SER A C 1
ATOM 842 O O . SER A 1 113 ? -9.859 12.281 -10.984 1 93.69 113 SER A O 1
ATOM 844 N N . ALA A 1 114 ? -9.664 10.992 -9.102 1 94.06 114 ALA A N 1
ATOM 845 C CA . ALA A 1 114 ? -8.359 11.562 -8.781 1 94.06 114 ALA A CA 1
ATOM 846 C C . ALA A 1 114 ? -7.273 11.008 -9.703 1 94.06 114 ALA A C 1
ATOM 848 O O . ALA A 1 114 ? -7.27 9.812 -10.016 1 94.06 114 ALA A O 1
ATOM 849 N N . LEU A 1 115 ? -6.41 11.875 -10.172 1 92.94 115 LEU A N 1
ATOM 850 C CA . LEU A 1 115 ? -5.188 11.414 -10.82 1 92.94 115 LEU A CA 1
ATOM 851 C C . LEU A 1 115 ? -4.18 10.922 -9.781 1 92.94 115 LEU A C 1
ATOM 853 O O . LEU A 1 115 ? -3.699 11.703 -8.953 1 92.94 115 LEU A O 1
ATOM 857 N N . LEU A 1 116 ? -3.84 9.688 -9.828 1 91.56 116 LEU A N 1
ATOM 858 C CA . LEU A 1 116 ? -2.988 9.062 -8.82 1 91.56 116 LEU A CA 1
ATOM 859 C C . LEU A 1 116 ? -1.647 9.781 -8.719 1 91.56 116 LEU A C 1
ATOM 861 O O . LEU A 1 116 ? -1.165 10.047 -7.621 1 91.56 116 LEU A O 1
ATOM 865 N N . GLY A 1 117 ? -1.079 10.055 -9.891 1 93.94 117 GLY A N 1
ATOM 866 C CA . GLY A 1 117 ? 0.182 10.781 -9.883 1 93.94 117 GLY A CA 1
ATOM 867 C C . GLY A 1 117 ? 0.109 12.102 -9.125 1 93.94 117 GLY A C 1
ATOM 868 O O . GLY A 1 117 ? 1.038 12.453 -8.398 1 93.94 117 GLY A O 1
ATOM 869 N N . ARG A 1 118 ? -1.008 12.781 -9.25 1 95.94 118 ARG A N 1
ATOM 870 C CA . ARG A 1 118 ? -1.204 14.055 -8.562 1 95.94 118 ARG A CA 1
ATOM 871 C C . ARG A 1 118 ? -1.355 13.844 -7.059 1 95.94 118 ARG A C 1
ATOM 873 O O . ARG A 1 118 ? -0.857 14.641 -6.262 1 95.94 118 ARG A O 1
ATOM 880 N N . ALA A 1 119 ? -2.111 12.867 -6.66 1 96.56 119 ALA A N 1
ATOM 881 C CA . ALA A 1 119 ? -2.277 12.531 -5.25 1 96.56 119 ALA A CA 1
ATOM 882 C C . ALA A 1 119 ? -0.939 12.18 -4.605 1 96.56 119 ALA A C 1
ATOM 884 O O . ALA A 1 119 ? -0.635 12.625 -3.5 1 96.56 119 ALA A O 1
ATOM 885 N N . LEU A 1 120 ? -0.11 11.406 -5.348 1 95.69 120 LEU A N 1
ATOM 886 C CA . LEU A 1 120 ? 1.202 11.016 -4.848 1 95.69 120 LEU A CA 1
ATOM 887 C C . LEU A 1 120 ? 2.125 12.219 -4.734 1 95.69 120 LEU A C 1
ATOM 889 O O . LEU A 1 120 ? 2.873 12.344 -3.762 1 95.69 120 LEU A O 1
ATOM 893 N N . TRP A 1 121 ? 2.025 13.055 -5.715 1 96.5 121 TRP A N 1
ATOM 894 C CA . TRP A 1 121 ? 2.805 14.289 -5.664 1 96.5 121 TRP A CA 1
ATOM 895 C C . TRP A 1 121 ? 2.43 15.117 -4.441 1 96.5 121 TRP A C 1
ATOM 897 O O . TRP A 1 121 ? 3.307 15.586 -3.713 1 96.5 121 TRP A O 1
ATOM 907 N N . ALA A 1 122 ? 1.144 15.289 -4.188 1 97.56 122 ALA A N 1
ATOM 908 C CA . ALA A 1 122 ? 0.651 16.062 -3.053 1 97.56 122 ALA A CA 1
ATOM 909 C C . ALA A 1 122 ? 1.127 15.469 -1.73 1 97.56 122 ALA A C 1
ATOM 911 O O . ALA A 1 122 ? 1.553 16.203 -0.832 1 97.56 122 ALA A O 1
ATOM 912 N N . ALA A 1 123 ? 1.036 14.211 -1.626 1 97.75 123 ALA A N 1
ATOM 913 C CA . ALA A 1 123 ? 1.506 13.539 -0.419 1 97.75 123 ALA A CA 1
ATOM 914 C C . ALA A 1 123 ? 2.986 13.812 -0.175 1 97.75 123 ALA A C 1
ATOM 916 O O . ALA A 1 123 ? 3.396 14.078 0.958 1 97.75 123 ALA A O 1
ATOM 917 N N . GLY A 1 124 ? 3.738 13.75 -1.275 1 97 124 GLY A N 1
ATOM 918 C CA . GLY A 1 124 ? 5.156 14.07 -1.169 1 97 124 GLY A CA 1
ATOM 919 C C . GLY A 1 124 ? 5.414 15.492 -0.73 1 97 124 GLY A C 1
ATOM 920 O O . GLY A 1 124 ? 6.309 15.75 0.082 1 97 124 GLY A O 1
ATOM 921 N N . GLU A 1 125 ? 4.625 16.359 -1.266 1 97.19 125 GLU A N 1
ATOM 922 C CA . GLU A 1 125 ? 4.777 17.766 -0.937 1 97.19 125 GLU A CA 1
ATOM 923 C C . GLU A 1 125 ? 4.438 18.031 0.527 1 97.19 125 GLU A C 1
ATOM 925 O O . GLU A 1 125 ? 5.141 18.781 1.206 1 97.19 125 GLU A O 1
ATOM 930 N N . VAL A 1 126 ? 3.381 17.438 1.013 1 97.38 126 VAL A N 1
ATOM 931 C CA . VAL A 1 126 ? 2.992 17.578 2.412 1 97.38 126 VAL A CA 1
ATOM 932 C C . VAL A 1 126 ? 4.109 17.062 3.314 1 97.38 126 VAL A C 1
ATOM 934 O O . VAL A 1 126 ? 4.512 17.734 4.266 1 97.38 126 VAL A O 1
ATOM 937 N N . ALA A 1 127 ? 4.605 15.938 2.979 1 96.88 127 ALA A N 1
ATOM 938 C CA . ALA A 1 127 ? 5.672 15.336 3.777 1 96.88 127 ALA A CA 1
ATOM 939 C C . ALA A 1 127 ? 6.914 16.219 3.787 1 96.88 127 ALA A C 1
ATOM 941 O O . ALA A 1 127 ? 7.531 16.422 4.836 1 96.88 127 ALA A O 1
ATOM 942 N N . SER A 1 128 ? 7.262 16.719 2.619 1 95.88 128 SER A N 1
ATOM 943 C CA . SER A 1 128 ? 8.445 17.562 2.484 1 95.88 128 SER A CA 1
ATOM 944 C C . SER A 1 128 ? 8.312 18.844 3.305 1 95.88 128 SER A C 1
ATOM 946 O O . SER A 1 128 ? 9.242 19.219 4.023 1 95.88 128 SER A O 1
ATOM 948 N N . GLU A 1 129 ? 7.223 19.422 3.287 1 94.81 129 GLU A N 1
ATOM 949 C CA . GLU A 1 129 ? 7.008 20.688 3.977 1 94.81 129 GLU A CA 1
ATOM 950 C C . GLU A 1 129 ? 7.004 20.5 5.488 1 94.81 129 GLU A C 1
ATOM 952 O O . GLU A 1 129 ? 7.547 21.328 6.227 1 94.81 129 GLU A O 1
ATOM 957 N N . LEU A 1 130 ? 6.398 19.438 5.934 1 95.06 130 LEU A N 1
ATOM 958 C CA . LEU A 1 130 ? 6.266 19.234 7.375 1 95.06 130 LEU A CA 1
ATOM 959 C C . LEU A 1 130 ? 7.559 18.688 7.973 1 95.06 130 LEU A C 1
ATOM 961 O O . LEU A 1 130 ? 7.766 18.766 9.18 1 95.06 130 LEU A O 1
ATOM 965 N N . SER A 1 131 ? 8.32 18.047 7.094 1 90.62 131 SER A N 1
ATOM 966 C CA . SER A 1 131 ? 9.594 17.531 7.594 1 90.62 131 SER A CA 1
ATOM 967 C C . SER A 1 131 ? 10.547 18.672 7.926 1 90.62 131 SER A C 1
ATOM 969 O O . SER A 1 131 ? 11.508 18.5 8.68 1 90.62 131 SER A O 1
ATOM 971 N N . ARG A 1 132 ? 10.32 19.812 7.359 1 81.12 132 ARG A N 1
ATOM 972 C CA . ARG A 1 132 ? 11.156 21 7.562 1 81.12 132 ARG A CA 1
ATOM 973 C C . ARG A 1 132 ? 10.648 21.828 8.727 1 81.12 132 ARG A C 1
ATOM 975 O O . ARG A 1 132 ? 11.305 22.781 9.148 1 81.12 132 ARG A O 1
ATOM 982 N N . SER A 1 133 ? 9.508 21.422 9.328 1 68.44 133 SER A N 1
ATOM 983 C CA . SER A 1 133 ? 8.93 22.219 10.398 1 68.44 133 SER A CA 1
ATOM 984 C C . SER A 1 133 ? 9.383 21.719 11.773 1 68.44 133 SER A C 1
ATOM 986 O O . SER A 1 133 ? 9.672 20.531 11.945 1 68.44 133 SER A O 1
ATOM 988 N N . MET B 1 1 ? -4.004 -32.875 20.75 1 38.44 1 MET B N 1
ATOM 989 C CA . MET B 1 1 ? -3.402 -31.688 20.156 1 38.44 1 MET B CA 1
ATOM 990 C C . MET B 1 1 ? -3.477 -31.75 18.625 1 38.44 1 MET B C 1
ATOM 992 O O . MET B 1 1 ? -2.795 -32.562 18.016 1 38.44 1 MET B O 1
ATOM 996 N N . LYS B 1 2 ? -4.637 -31.594 18 1 45.94 2 LYS B N 1
ATOM 997 C CA . LYS B 1 2 ? -4.84 -31.781 16.562 1 45.94 2 LYS B CA 1
ATOM 998 C C . LYS B 1 2 ? -3.738 -31.109 15.758 1 45.94 2 LYS B C 1
ATOM 1000 O O . LYS B 1 2 ? -3.402 -29.938 16.016 1 45.94 2 LYS B O 1
ATOM 1005 N N . THR B 1 3 ? -2.814 -31.625 15.273 1 51.62 3 THR B N 1
ATOM 1006 C CA . THR B 1 3 ? -1.764 -31.109 14.406 1 51.62 3 THR B CA 1
ATOM 1007 C C . THR B 1 3 ? -2.359 -30.25 13.289 1 51.62 3 THR B C 1
ATOM 1009 O O . THR B 1 3 ? -3.232 -30.719 12.547 1 51.62 3 THR B O 1
ATOM 1012 N N . PRO B 1 4 ? -2.281 -28.906 13.328 1 54.53 4 PRO B N 1
ATOM 1013 C CA . PRO B 1 4 ? -2.881 -28.094 12.273 1 54.53 4 PRO B CA 1
ATOM 1014 C C . PRO B 1 4 ? -2.553 -28.594 10.867 1 54.53 4 PRO B C 1
ATOM 1016 O O . PRO B 1 4 ? -1.386 -28.859 10.562 1 54.53 4 PRO B O 1
ATOM 1019 N N . THR B 1 5 ? -3.316 -29.359 10.312 1 58.41 5 THR B N 1
ATOM 1020 C CA . THR B 1 5 ? -3.18 -29.922 8.977 1 58.41 5 THR B CA 1
ATOM 1021 C C . THR B 1 5 ? -2.855 -28.828 7.961 1 58.41 5 THR B C 1
ATOM 1023 O O . THR B 1 5 ? -3.453 -27.75 7.988 1 58.41 5 THR B O 1
ATOM 1026 N N . LEU B 1 6 ? -1.604 -28.766 7.52 1 64.81 6 LEU B N 1
ATOM 1027 C CA . LEU B 1 6 ? -1.177 -27.906 6.426 1 64.81 6 LEU B CA 1
ATOM 1028 C C . LEU B 1 6 ? -2.211 -27.891 5.305 1 64.81 6 LEU B C 1
ATOM 1030 O O . LEU B 1 6 ? -2.715 -28.953 4.91 1 64.81 6 LEU B O 1
ATOM 1034 N N . PRO B 1 7 ? -2.834 -26.719 5.066 1 69.69 7 PRO B N 1
ATOM 1035 C CA . PRO B 1 7 ? -3.828 -26.703 3.988 1 69.69 7 PRO B CA 1
ATOM 1036 C C . PRO B 1 7 ? -3.348 -27.422 2.732 1 69.69 7 PRO B C 1
ATOM 1038 O O . PRO B 1 7 ? -2.158 -27.391 2.406 1 69.69 7 PRO B O 1
ATOM 1041 N N . ARG B 1 8 ? -4.039 -28.375 2.25 1 83.56 8 ARG B N 1
ATOM 1042 C CA . ARG B 1 8 ? -3.717 -29.078 1.006 1 83.56 8 ARG B CA 1
ATOM 1043 C C . ARG B 1 8 ? -3.83 -28.141 -0.189 1 83.56 8 ARG B C 1
ATOM 1045 O O . ARG B 1 8 ? -4.926 -27.688 -0.528 1 83.56 8 ARG B O 1
ATOM 1052 N N . ILE B 1 9 ? -2.748 -27.641 -0.745 1 89.56 9 ILE B N 1
ATOM 1053 C CA . ILE B 1 9 ? -2.725 -26.859 -1.977 1 89.56 9 ILE B CA 1
ATOM 1054 C C . ILE B 1 9 ? -2.77 -27.797 -3.182 1 89.56 9 ILE B C 1
ATOM 1056 O O . ILE B 1 9 ? -1.869 -28.625 -3.373 1 89.56 9 ILE B O 1
ATOM 1060 N N . PRO B 1 10 ? -3.818 -27.719 -3.961 1 91.38 10 PRO B N 1
ATOM 1061 C CA . PRO B 1 10 ? -3.898 -28.594 -5.133 1 91.38 10 PRO B CA 1
ATOM 1062 C C . PRO B 1 10 ? -2.705 -28.438 -6.07 1 91.38 10 PRO B C 1
ATOM 1064 O O . PRO B 1 10 ? -2.27 -27.312 -6.34 1 91.38 10 PRO B O 1
ATOM 1067 N N . PRO B 1 11 ? -2.197 -29.516 -6.547 1 93.25 11 PRO B N 1
ATOM 1068 C CA . PRO B 1 11 ? -1.055 -29.469 -7.461 1 93.25 11 PRO B CA 1
ATOM 1069 C C . PRO B 1 11 ? -1.33 -28.625 -8.703 1 93.25 11 PRO B C 1
ATOM 1071 O O . PRO B 1 11 ? -0.414 -28 -9.25 1 93.25 11 PRO B O 1
ATOM 1074 N N . SER B 1 12 ? -2.555 -28.609 -9.164 1 92.62 12 SER B N 1
ATOM 1075 C CA . SER B 1 12 ? -2.924 -27.812 -10.336 1 92.62 12 SER B CA 1
ATOM 1076 C C . SER B 1 12 ? -2.689 -26.328 -10.094 1 92.62 12 SER B C 1
ATOM 1078 O O . SER B 1 12 ? -2.285 -25.594 -11 1 92.62 12 SER B O 1
ATOM 1080 N N . LEU B 1 13 ? -2.939 -25.891 -8.875 1 93.31 13 LEU B N 1
ATOM 1081 C CA . LEU B 1 13 ? -2.725 -24.484 -8.531 1 93.31 13 LEU B CA 1
ATOM 1082 C C . LEU B 1 13 ? -1.235 -24.172 -8.461 1 93.31 13 LEU B C 1
ATOM 1084 O O . LEU B 1 13 ? -0.81 -23.078 -8.867 1 93.31 13 LEU B O 1
ATOM 1088 N N . ILE B 1 14 ? -0.498 -25.094 -7.973 1 95.75 14 ILE B N 1
ATOM 1089 C CA . ILE B 1 14 ? 0.949 -24.922 -7.91 1 95.75 14 ILE B CA 1
ATOM 1090 C C . ILE B 1 14 ? 1.517 -24.797 -9.32 1 95.75 14 ILE B C 1
ATOM 1092 O O . ILE B 1 14 ? 2.318 -23.891 -9.602 1 95.75 14 ILE B O 1
ATOM 1096 N N . GLU B 1 15 ? 1.038 -25.641 -10.148 1 95.88 15 GLU B N 1
ATOM 1097 C CA . GLU B 1 15 ? 1.523 -25.656 -11.523 1 95.88 15 GLU B CA 1
ATOM 1098 C C . GLU B 1 15 ? 1.1 -24.406 -12.281 1 95.88 15 GLU B C 1
ATOM 1100 O O . GLU B 1 15 ? 1.912 -23.781 -12.961 1 95.88 15 GLU B O 1
ATOM 1105 N N . ALA B 1 16 ? -0.164 -24.031 -12.141 1 95.31 16 ALA B N 1
ATOM 1106 C CA . ALA B 1 16 ? -0.671 -22.844 -12.797 1 95.31 16 ALA B CA 1
ATOM 1107 C C . ALA B 1 16 ? 0.054 -21.594 -12.297 1 95.31 16 ALA B C 1
ATOM 1109 O O . ALA B 1 16 ? 0.408 -20.719 -13.086 1 95.31 16 ALA B O 1
ATOM 1110 N N . GLY B 1 17 ? 0.285 -21.531 -11.016 1 96.81 17 GLY B N 1
ATOM 1111 C CA . GLY B 1 17 ? 1.005 -20.422 -10.43 1 96.81 17 GLY B CA 1
ATOM 1112 C C . GLY B 1 17 ? 2.439 -20.312 -1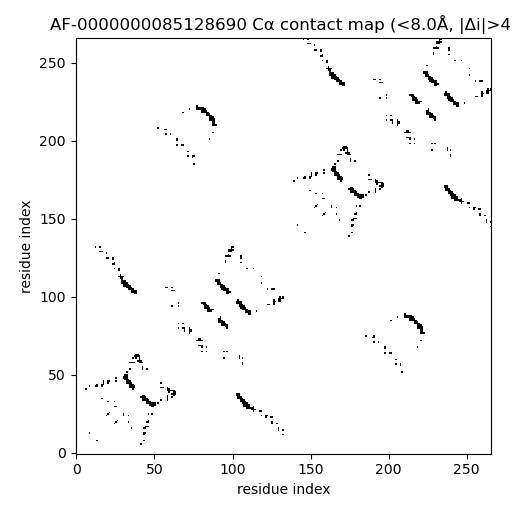0.906 1 96.81 17 GLY B C 1
ATOM 1113 O O . GLY B 1 17 ? 2.9 -19.219 -11.258 1 96.81 17 GLY B O 1
ATOM 1114 N N . SER B 1 18 ? 3.086 -21.438 -10.883 1 97 18 SER B N 1
ATOM 1115 C CA . SER B 1 18 ? 4.461 -21.453 -11.367 1 97 18 SER B CA 1
ATOM 1116 C C . SER B 1 18 ? 4.539 -21.031 -12.828 1 97 18 SER B C 1
ATOM 1118 O O . SER B 1 18 ? 5.402 -20.234 -13.195 1 97 18 SER B O 1
ATOM 1120 N N . ASP B 1 19 ? 3.623 -21.5 -13.594 1 97.56 19 ASP B N 1
ATOM 1121 C CA . ASP B 1 19 ? 3.605 -21.203 -15.023 1 97.56 19 ASP B CA 1
ATOM 1122 C C . ASP B 1 19 ? 3.408 -19.703 -15.266 1 97.56 19 ASP B C 1
ATOM 1124 O O . ASP B 1 19 ? 4.172 -19.078 -16.016 1 97.56 19 ASP B O 1
ATOM 1128 N N . VAL B 1 20 ? 2.41 -19.156 -14.617 1 97.5 20 VAL B N 1
ATOM 1129 C CA . VAL B 1 20 ? 2.084 -17.75 -14.875 1 97.5 20 VAL B CA 1
ATOM 1130 C C . VAL B 1 20 ? 3.197 -16.859 -14.344 1 97.5 20 VAL B C 1
ATOM 1132 O O . VAL B 1 20 ? 3.518 -15.828 -14.945 1 97.5 20 VAL B O 1
ATOM 1135 N N . LEU B 1 21 ? 3.844 -17.188 -13.227 1 97.62 21 LEU B N 1
ATOM 1136 C CA . LEU B 1 21 ? 4.953 -16.391 -12.703 1 97.62 21 LEU B CA 1
ATOM 1137 C C . LEU B 1 21 ? 6.129 -16.406 -13.672 1 97.62 21 LEU B C 1
ATOM 1139 O O . LEU B 1 21 ? 6.734 -15.359 -13.93 1 97.62 21 LEU B O 1
ATOM 1143 N N . HIS B 1 22 ? 6.391 -17.516 -14.242 1 97.19 22 HIS B N 1
ATOM 1144 C CA . HIS B 1 22 ? 7.512 -17.625 -15.172 1 97.19 22 HIS B CA 1
ATOM 1145 C C . HIS B 1 22 ? 7.223 -16.891 -16.469 1 97.19 22 HIS B C 1
ATOM 1147 O O . HIS B 1 22 ? 8.109 -16.25 -17.031 1 97.19 22 HIS B O 1
ATOM 1153 N N . ARG B 1 23 ? 6.027 -16.906 -16.906 1 97.44 23 ARG B N 1
ATOM 1154 C CA . ARG B 1 23 ? 5.668 -16.328 -18.188 1 97.44 23 ARG B CA 1
ATOM 1155 C C . ARG B 1 23 ? 5.496 -14.82 -18.078 1 97.44 23 ARG B C 1
ATOM 1157 O O . ARG B 1 23 ? 5.906 -14.07 -18.969 1 97.44 23 ARG B O 1
ATOM 1164 N N . VAL B 1 24 ? 4.938 -14.406 -16.984 1 97.56 24 VAL B N 1
ATOM 1165 C CA . VAL B 1 24 ? 4.48 -13.023 -16.906 1 97.56 24 VAL B CA 1
ATOM 1166 C C . VAL B 1 24 ? 5.469 -12.203 -16.078 1 97.56 24 VAL B C 1
ATOM 1168 O O . VAL B 1 24 ? 5.742 -11.039 -16.406 1 97.56 24 VAL B O 1
ATOM 1171 N N . VAL B 1 25 ? 6.094 -12.75 -15.062 1 97.25 25 VAL B N 1
ATOM 1172 C CA . VAL B 1 25 ? 6.852 -11.969 -14.094 1 97.25 25 VAL B CA 1
ATOM 1173 C C . VAL B 1 25 ? 8.344 -12.102 -14.367 1 97.25 25 VAL B C 1
ATOM 1175 O O . VAL B 1 25 ? 9.094 -11.125 -14.281 1 97.25 25 VAL B O 1
ATOM 1178 N N . ALA B 1 26 ? 8.797 -13.281 -14.711 1 95.31 26 ALA B N 1
ATOM 1179 C CA . ALA B 1 26 ? 10.219 -13.562 -14.898 1 95.31 26 ALA B CA 1
ATOM 1180 C C . ALA B 1 26 ? 10.844 -12.602 -15.906 1 95.31 26 ALA B C 1
ATOM 1182 O O . ALA B 1 26 ? 11.984 -12.164 -15.734 1 95.31 26 ALA B O 1
ATOM 1183 N N . PRO B 1 27 ? 10.109 -12.203 -16.906 1 94.94 27 PRO B N 1
ATOM 1184 C CA . PRO B 1 27 ? 10.719 -11.336 -17.922 1 94.94 27 PRO B CA 1
ATOM 1185 C C . PRO B 1 27 ? 10.852 -9.883 -17.453 1 94.94 27 PRO B C 1
ATOM 1187 O O . PRO B 1 27 ? 11.5 -9.07 -18.109 1 94.94 27 PRO B O 1
ATOM 1190 N N . LEU B 1 28 ? 10.25 -9.562 -16.328 1 94.56 28 LEU B N 1
ATOM 1191 C CA . LEU B 1 28 ? 10.297 -8.188 -15.836 1 94.56 28 LEU B CA 1
ATOM 1192 C C . LEU B 1 28 ? 11.664 -7.859 -15.242 1 94.56 28 LEU B C 1
ATOM 1194 O O . LEU B 1 28 ? 12.203 -8.641 -14.453 1 94.56 28 LEU B O 1
ATOM 1198 N N . GLU B 1 29 ? 12.156 -6.719 -15.656 1 93.19 29 GLU B N 1
ATOM 1199 C CA . GLU B 1 29 ? 13.391 -6.23 -15.047 1 93.19 29 GLU B CA 1
ATOM 1200 C C . GLU B 1 29 ? 13.156 -5.754 -13.617 1 93.19 29 GLU B C 1
ATOM 1202 O O . GLU B 1 29 ? 12.102 -5.195 -13.312 1 93.19 29 GLU B O 1
ATOM 1207 N N . GLY B 1 30 ? 14.148 -6.074 -12.758 1 94.5 30 GLY B N 1
ATOM 1208 C CA . GLY B 1 30 ? 14.133 -5.484 -11.43 1 94.5 30 GLY B CA 1
ATOM 1209 C C . GLY B 1 30 ? 13.375 -6.32 -10.414 1 94.5 30 GLY B C 1
ATOM 1210 O O . GLY B 1 30 ? 13.289 -5.957 -9.242 1 94.5 30 GLY B O 1
ATOM 1211 N N . VAL B 1 31 ? 12.828 -7.449 -10.891 1 94.75 31 VAL B N 1
ATOM 1212 C CA . VAL B 1 31 ? 12.102 -8.32 -9.969 1 94.75 31 VAL B CA 1
ATOM 1213 C C . VAL B 1 31 ? 13.094 -9.086 -9.102 1 94.75 31 VAL B C 1
ATOM 1215 O O . VAL B 1 31 ? 14.039 -9.703 -9.617 1 94.75 31 VAL B O 1
ATOM 1218 N N . HIS B 1 32 ? 12.859 -9.039 -7.824 1 94.06 32 HIS B N 1
ATOM 1219 C CA . HIS B 1 32 ? 13.672 -9.836 -6.902 1 94.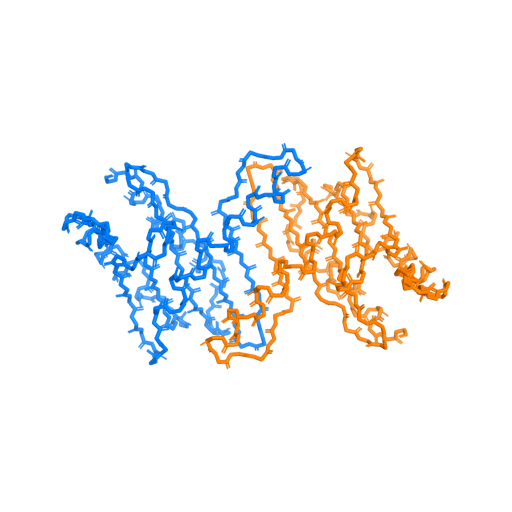06 32 HIS B CA 1
ATOM 1220 C C . HIS B 1 32 ? 12.961 -11.125 -6.52 1 94.06 32 HIS B C 1
ATOM 1222 O O . HIS B 1 32 ? 13.562 -12.203 -6.551 1 94.06 32 HIS B O 1
ATOM 1228 N N . ILE B 1 33 ? 11.68 -10.93 -6.195 1 94.12 33 ILE B N 1
ATOM 1229 C CA . ILE B 1 33 ? 10.883 -12.062 -5.746 1 94.12 33 ILE B CA 1
ATOM 1230 C C . ILE B 1 33 ? 9.445 -11.898 -6.219 1 94.12 33 ILE B C 1
ATOM 1232 O O . ILE B 1 33 ? 8.906 -10.789 -6.23 1 94.12 33 ILE B O 1
ATOM 1236 N N . ALA B 1 34 ? 8.883 -13.023 -6.625 1 96.19 34 ALA B N 1
ATOM 1237 C CA . ALA B 1 34 ? 7.438 -13.156 -6.777 1 96.19 34 ALA B CA 1
ATOM 1238 C C . ALA B 1 34 ? 6.93 -14.438 -6.125 1 96.19 34 ALA B C 1
ATOM 1240 O O . ALA B 1 34 ? 7.48 -15.516 -6.348 1 96.19 34 ALA B O 1
ATOM 1241 N N . LEU B 1 35 ? 5.906 -14.289 -5.324 1 95.94 35 LEU B N 1
ATOM 1242 C CA . LEU B 1 35 ? 5.398 -15.477 -4.648 1 95.94 35 LEU B CA 1
ATOM 1243 C C . LEU B 1 35 ? 3.875 -15.453 -4.574 1 95.94 35 LEU B C 1
ATOM 1245 O O . LEU B 1 35 ? 3.271 -14.383 -4.496 1 95.94 35 LEU B O 1
ATOM 1249 N N . LEU B 1 36 ? 3.334 -16.625 -4.676 1 96.94 36 LEU B N 1
ATOM 1250 C CA . LEU B 1 36 ? 1.917 -16.859 -4.41 1 96.94 36 LEU B CA 1
ATOM 1251 C C . LEU B 1 36 ? 1.724 -17.562 -3.072 1 96.94 36 LEU B C 1
ATOM 1253 O O . LEU B 1 36 ? 2.457 -18.5 -2.752 1 96.94 36 LEU B O 1
ATOM 1257 N N . CYS B 1 37 ? 0.759 -17.094 -2.332 1 96.88 37 CYS B N 1
ATOM 1258 C CA . CYS B 1 37 ? 0.453 -17.734 -1.056 1 96.88 37 CYS B CA 1
ATOM 1259 C C . CYS B 1 37 ? -1.042 -17.688 -0.765 1 96.88 37 CYS B C 1
ATOM 1261 O O . CYS B 1 37 ? -1.779 -16.938 -1.411 1 96.88 37 CYS B O 1
ATOM 1263 N N . THR B 1 38 ? -1.473 -18.516 0.123 1 95.31 38 THR B N 1
ATOM 1264 C CA . THR B 1 38 ? -2.848 -18.453 0.604 1 95.31 38 THR B CA 1
ATOM 1265 C C . THR B 1 38 ? -3.025 -17.281 1.565 1 95.31 38 THR B C 1
ATOM 1267 O O . THR B 1 38 ? -2.047 -16.75 2.1 1 95.31 38 THR B O 1
ATOM 1270 N N . PRO B 1 39 ? -4.254 -16.859 1.73 1 94.56 39 PRO B N 1
ATOM 1271 C CA . PRO B 1 39 ? -4.508 -15.742 2.654 1 94.56 39 PRO B CA 1
ATOM 1272 C C . PRO B 1 39 ? -4.016 -16.031 4.07 1 94.56 39 PRO B C 1
ATOM 1274 O O . PRO B 1 39 ? -3.699 -15.109 4.82 1 94.56 39 PRO B O 1
ATOM 1277 N N . ASP B 1 40 ? -3.906 -17.234 4.379 1 92.5 40 ASP B N 1
ATOM 1278 C CA . ASP B 1 40 ? -3.439 -17.578 5.715 1 92.5 40 ASP B CA 1
ATOM 1279 C C . ASP B 1 40 ? -1.923 -17.766 5.738 1 92.5 40 ASP B C 1
ATOM 1281 O O . ASP B 1 40 ? -1.354 -18.141 6.762 1 92.5 40 ASP B O 1
ATOM 1285 N N . GLY B 1 41 ? -1.32 -17.578 4.59 1 92.75 41 GLY B N 1
ATOM 1286 C CA . GLY B 1 41 ? 0.121 -17.391 4.648 1 92.75 41 GLY B CA 1
ATOM 1287 C C . GLY B 1 41 ? 0.896 -18.578 4.109 1 92.75 41 GLY B C 1
ATOM 1288 O O . GLY B 1 41 ? 2.127 -18.594 4.152 1 92.75 41 GLY B O 1
ATOM 1289 N N . PHE B 1 42 ? 0.296 -19.641 3.645 1 93.06 42 PHE B N 1
ATOM 1290 C CA . PHE B 1 42 ? 1.011 -20.781 3.1 1 93.06 42 PHE B CA 1
ATOM 1291 C C . PHE B 1 42 ? 1.492 -20.5 1.683 1 93.06 42 PHE B C 1
ATOM 1293 O O . PHE B 1 42 ? 0.709 -20.078 0.828 1 93.06 42 PHE B O 1
ATOM 1300 N N . GLU B 1 43 ? 2.742 -20.766 1.495 1 94.81 43 GLU B N 1
ATOM 1301 C CA . GLU B 1 43 ? 3.318 -20.531 0.172 1 94.81 43 GLU B CA 1
ATOM 1302 C C . GLU B 1 43 ? 2.824 -21.578 -0.827 1 94.81 43 GLU B C 1
ATOM 1304 O O . GLU B 1 43 ? 2.871 -22.781 -0.553 1 94.81 43 GLU B O 1
ATOM 1309 N N . ILE B 1 44 ? 2.342 -21.156 -1.926 1 96.12 44 ILE B N 1
ATOM 1310 C CA . ILE B 1 44 ? 1.922 -22.016 -3.02 1 96.12 44 ILE B CA 1
ATOM 1311 C C . ILE B 1 44 ? 3.104 -22.281 -3.949 1 96.12 44 ILE B C 1
ATOM 1313 O O . ILE B 1 44 ? 3.492 -23.438 -4.156 1 96.12 44 ILE B O 1
ATOM 1317 N N . THR B 1 45 ? 3.674 -21.234 -4.465 1 95.81 45 THR B N 1
ATOM 1318 C CA . THR B 1 45 ? 4.855 -21.281 -5.32 1 95.81 45 THR B CA 1
ATOM 1319 C C . THR B 1 45 ? 5.543 -19.922 -5.359 1 95.81 45 THR B C 1
ATOM 1321 O O . THR B 1 45 ? 4.969 -18.906 -4.941 1 95.81 45 THR B O 1
ATOM 1324 N N . SER B 1 46 ? 6.82 -19.891 -5.785 1 95.38 46 SER B N 1
ATOM 1325 C CA . SER B 1 46 ? 7.566 -18.641 -5.82 1 95.38 46 SER B CA 1
ATOM 1326 C C . SER B 1 46 ? 8.578 -18.625 -6.961 1 95.38 46 SER B C 1
ATOM 1328 O O . SER B 1 46 ? 8.938 -19.688 -7.488 1 95.38 46 SER B O 1
ATOM 1330 N N . LEU B 1 47 ? 8.789 -17.516 -7.371 1 93 47 LEU B N 1
ATOM 1331 C CA . LEU B 1 47 ? 9.867 -17.203 -8.312 1 93 47 LEU B CA 1
ATOM 1332 C C . LEU B 1 47 ? 10.914 -16.312 -7.656 1 93 47 LEU B C 1
ATOM 1334 O O . LEU B 1 47 ? 10.602 -15.203 -7.207 1 93 47 LEU B O 1
ATOM 1338 N N . ARG B 1 48 ? 12.117 -16.844 -7.457 1 87.88 48 ARG B N 1
ATOM 1339 C CA . ARG B 1 48 ? 13.242 -16.078 -6.93 1 87.88 48 ARG B CA 1
ATOM 1340 C C . ARG B 1 48 ? 14.211 -15.688 -8.039 1 87.88 48 ARG B C 1
ATOM 1342 O O . ARG B 1 48 ? 14.82 -16.562 -8.672 1 87.88 48 ARG B O 1
ATOM 1349 N N . VAL B 1 49 ? 14.328 -14.547 -8.391 1 76.25 49 VAL B N 1
ATOM 1350 C CA . VAL B 1 49 ? 15.148 -14.125 -9.523 1 76.25 49 VAL B CA 1
ATOM 1351 C C . VAL B 1 49 ? 16.5 -13.625 -9.031 1 76.25 49 VAL B C 1
ATOM 1353 O O . VAL B 1 49 ? 17.547 -14.07 -9.508 1 76.25 49 VAL B O 1
ATOM 1356 N N . ARG B 1 50 ? 16.547 -12.633 -8.086 1 69.19 50 ARG B N 1
ATOM 1357 C CA . ARG B 1 50 ? 17.812 -12.047 -7.637 1 69.19 50 ARG B CA 1
ATOM 1358 C C . ARG B 1 50 ? 17.859 -11.961 -6.117 1 69.19 50 ARG B C 1
ATOM 1360 O O . ARG B 1 50 ? 18.328 -10.961 -5.562 1 69.19 50 ARG B O 1
ATOM 1367 N N . SER B 1 51 ? 17.219 -12.836 -5.543 1 66.38 51 SER B N 1
ATOM 1368 C CA . SER B 1 51 ? 17.281 -12.641 -4.098 1 66.38 51 SER B CA 1
ATOM 1369 C C . SER B 1 51 ? 17.297 -13.977 -3.361 1 66.38 51 SER B C 1
ATOM 1371 O O . SER B 1 51 ? 16.703 -14.961 -3.834 1 66.38 51 SER B O 1
ATOM 1373 N N . GLU B 1 52 ? 18.094 -13.945 -2.428 1 73.12 52 GLU B N 1
ATOM 1374 C CA . GLU B 1 52 ? 18.141 -15.07 -1.497 1 73.12 52 GLU B CA 1
ATOM 1375 C C . GLU B 1 52 ? 17.172 -14.859 -0.331 1 73.12 52 GLU B C 1
ATOM 1377 O O . GLU B 1 52 ? 17.188 -15.617 0.64 1 73.12 52 GLU B O 1
ATOM 1382 N N . LEU B 1 53 ? 16.375 -14 -0.564 1 75.75 53 LEU B N 1
ATOM 1383 C CA . LEU B 1 53 ? 15.469 -13.648 0.527 1 75.75 53 LEU B CA 1
ATOM 1384 C C . LEU B 1 53 ? 14.469 -14.766 0.79 1 75.75 53 LEU B C 1
ATOM 1386 O O . LEU B 1 53 ? 13.914 -15.344 -0.149 1 75.75 53 LEU B O 1
ATOM 1390 N N . PRO B 1 54 ? 14.398 -15.164 2.074 1 76.94 54 PRO B N 1
ATOM 1391 C CA . PRO B 1 54 ? 13.359 -16.156 2.396 1 76.94 54 PRO B CA 1
ATOM 1392 C C . PRO B 1 54 ? 11.945 -15.617 2.154 1 76.94 54 PRO B C 1
ATOM 1394 O O . PRO B 1 54 ? 11.68 -14.438 2.385 1 76.94 54 PRO B O 1
ATOM 1397 N N . THR B 1 55 ? 11.156 -16.562 1.578 1 86.38 55 THR B N 1
ATOM 1398 C CA . THR B 1 55 ? 9.805 -16.156 1.219 1 86.38 55 THR B CA 1
ATOM 1399 C C . THR B 1 55 ? 8.82 -16.484 2.34 1 86.38 55 THR B C 1
ATOM 1401 O O . THR B 1 55 ? 7.703 -15.969 2.365 1 86.38 55 THR B O 1
ATOM 1404 N N . GLU B 1 56 ? 9.281 -17.203 3.303 1 85.19 56 GLU B N 1
ATOM 1405 C CA . GLU B 1 56 ? 8.383 -17.703 4.336 1 85.19 56 GLU B CA 1
ATOM 1406 C C . GLU B 1 56 ? 7.809 -16.562 5.176 1 85.19 56 GLU B C 1
ATOM 1408 O O . GLU B 1 56 ? 6.613 -16.547 5.477 1 85.19 56 GLU B O 1
ATOM 1413 N N . ARG B 1 57 ? 8.68 -15.688 5.527 1 87.88 57 ARG B N 1
ATOM 1414 C CA . ARG B 1 57 ? 8.188 -14.586 6.352 1 87.88 57 ARG B CA 1
ATOM 1415 C C . ARG B 1 57 ? 7.305 -13.641 5.535 1 87.88 57 ARG B C 1
ATOM 1417 O O . ARG B 1 57 ? 6.289 -13.148 6.027 1 87.88 57 ARG B O 1
ATOM 1424 N N . LEU B 1 58 ? 7.645 -13.5 4.277 1 91.75 58 LEU B N 1
ATOM 1425 C CA . LEU B 1 58 ? 6.859 -12.641 3.402 1 91.75 58 LEU B CA 1
ATOM 1426 C C . LEU B 1 58 ? 5.453 -13.195 3.205 1 91.75 58 LEU B C 1
ATOM 1428 O O . LEU B 1 58 ? 4.469 -12.461 3.283 1 91.75 58 LEU B O 1
ATOM 1432 N N . SER B 1 59 ? 5.418 -14.547 3.023 1 94.12 59 SER B N 1
ATOM 1433 C CA . SER B 1 59 ? 4.113 -15.172 2.848 1 94.12 59 SER B CA 1
ATOM 1434 C C . SER B 1 59 ? 3.27 -15.062 4.113 1 94.12 59 SER B C 1
ATOM 1436 O O . SER B 1 59 ? 2.068 -14.797 4.043 1 94.12 59 SER B O 1
ATOM 1438 N N . ALA B 1 60 ? 3.871 -15.195 5.227 1 92.88 60 ALA B N 1
ATOM 1439 C CA . ALA B 1 60 ? 3.186 -15.125 6.516 1 92.88 60 ALA B CA 1
ATOM 1440 C C . ALA B 1 60 ? 2.609 -13.734 6.758 1 92.88 60 ALA B C 1
ATOM 1442 O O . ALA B 1 60 ? 1.556 -13.594 7.379 1 92.88 60 ALA B O 1
ATOM 1443 N N . MET B 1 61 ? 3.25 -12.742 6.199 1 94.06 61 MET B N 1
ATOM 1444 C CA . MET B 1 61 ? 2.854 -11.367 6.477 1 94.06 61 MET B CA 1
ATOM 1445 C C . MET B 1 61 ? 1.824 -10.883 5.461 1 94.06 61 MET B C 1
ATOM 1447 O O . MET B 1 61 ? 1.076 -9.945 5.73 1 94.06 61 MET B O 1
ATOM 1451 N N . ALA B 1 62 ? 1.822 -11.539 4.305 1 96.06 62 ALA B N 1
ATOM 1452 C CA . ALA B 1 62 ? 0.969 -11.102 3.205 1 96.06 62 ALA B CA 1
ATOM 1453 C C . ALA B 1 62 ? -0.499 -11.086 3.623 1 96.06 62 ALA B C 1
ATOM 1455 O O . ALA B 1 62 ? -1.201 -10.094 3.414 1 96.06 62 ALA B O 1
ATOM 1456 N N . GLY B 1 63 ? -0.92 -12.141 4.223 1 94.81 63 GLY B N 1
ATOM 1457 C CA . GLY B 1 63 ? -2.309 -12.242 4.648 1 94.81 63 GLY B CA 1
ATOM 1458 C C . GLY B 1 63 ? -2.705 -11.172 5.645 1 94.81 63 GLY B C 1
ATOM 1459 O O . GLY B 1 63 ? -3.76 -10.547 5.508 1 94.81 63 GLY B O 1
ATOM 1460 N N . SER B 1 64 ? -1.877 -10.977 6.621 1 94.56 64 SER B N 1
ATOM 1461 C CA . SER B 1 64 ? -2.148 -9.984 7.656 1 94.56 64 SER B CA 1
ATOM 1462 C C . SER B 1 64 ? -2.205 -8.578 7.07 1 94.56 64 SER B C 1
ATOM 1464 O O . SER B 1 64 ? -3.088 -7.789 7.418 1 94.56 64 SER B O 1
ATOM 1466 N N . LEU B 1 65 ? -1.299 -8.305 6.223 1 94.81 65 LEU B N 1
ATOM 1467 C CA . LEU B 1 65 ? -1.247 -6.988 5.605 1 94.81 65 LEU B CA 1
ATOM 1468 C C . LEU B 1 65 ? -2.492 -6.73 4.762 1 94.81 65 LEU B C 1
ATOM 1470 O O . LEU B 1 65 ? -3.121 -5.676 4.883 1 94.81 65 LEU B O 1
ATOM 1474 N N . MET B 1 66 ? -2.867 -7.684 4.008 1 95.81 66 MET B N 1
ATOM 1475 C CA . MET B 1 66 ? -4.059 -7.547 3.174 1 95.81 66 MET B CA 1
ATOM 1476 C C . MET B 1 66 ? -5.316 -7.477 4.031 1 95.81 66 MET B C 1
ATOM 1478 O O . MET B 1 66 ? -6.254 -6.75 3.705 1 95.81 66 MET B O 1
ATOM 1482 N N . ALA B 1 67 ? -5.305 -8.227 5.094 1 94.56 67 ALA B N 1
ATOM 1483 C CA . ALA B 1 67 ? -6.438 -8.188 6.012 1 94.56 67 ALA B CA 1
ATOM 1484 C C . ALA B 1 67 ? -6.594 -6.797 6.629 1 94.56 67 ALA B C 1
ATOM 1486 O O . ALA B 1 67 ? -7.707 -6.277 6.73 1 94.56 67 ALA B O 1
ATOM 1487 N N . MET B 1 68 ? -5.555 -6.203 6.988 1 93.69 68 MET B N 1
ATOM 1488 C CA . MET B 1 68 ? -5.598 -4.859 7.559 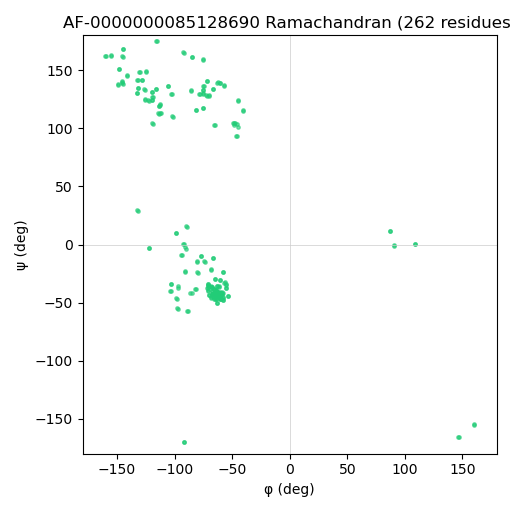1 93.69 68 MET B CA 1
ATOM 1489 C C . MET B 1 68 ? -6.027 -3.838 6.512 1 93.69 68 MET B C 1
ATOM 1491 O O . MET B 1 68 ? -6.805 -2.928 6.809 1 93.69 68 MET B O 1
ATOM 1495 N N . ALA B 1 69 ? -5.484 -3.992 5.336 1 95.31 69 ALA B N 1
ATOM 1496 C CA . ALA B 1 69 ? -5.887 -3.1 4.254 1 95.31 69 ALA B CA 1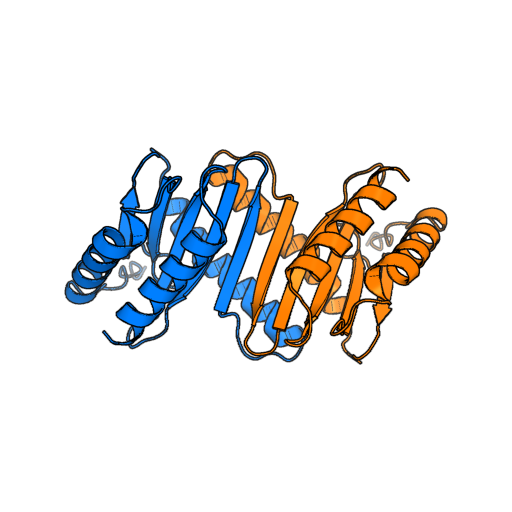
ATOM 1497 C C . ALA B 1 69 ? -7.387 -3.184 4 1 95.31 69 ALA B C 1
ATOM 1499 O O . ALA B 1 69 ? -8.047 -2.16 3.812 1 95.31 69 ALA B O 1
ATOM 1500 N N . ARG B 1 70 ? -7.93 -4.398 4.039 1 94.56 70 ARG B N 1
ATOM 1501 C CA . ARG B 1 70 ? -9.367 -4.602 3.873 1 94.56 70 ARG B CA 1
ATOM 1502 C C . ARG B 1 70 ? -10.141 -3.961 5.016 1 94.56 70 ARG B C 1
ATOM 1504 O O . ARG B 1 70 ? -11.227 -3.412 4.809 1 94.56 70 ARG B O 1
ATOM 1511 N N . ALA B 1 71 ? -9.633 -4.086 6.195 1 93.38 71 ALA B N 1
ATOM 1512 C CA . ALA B 1 71 ? -10.281 -3.463 7.344 1 93.38 71 ALA B CA 1
ATOM 1513 C C . ALA B 1 71 ? -10.359 -1.949 7.172 1 93.38 71 ALA B C 1
ATOM 1515 O O . ALA B 1 71 ? -11.383 -1.338 7.488 1 93.38 71 ALA B O 1
ATOM 1516 N N . VAL B 1 72 ? -9.344 -1.295 6.668 1 92.44 72 VAL B N 1
ATOM 1517 C CA . VAL B 1 72 ? -9.344 0.141 6.406 1 92.44 72 VAL B CA 1
ATOM 1518 C C . VAL B 1 72 ? -10.359 0.467 5.316 1 92.44 72 VAL B C 1
ATOM 1520 O O . VAL B 1 72 ? -11.125 1.43 5.434 1 92.44 72 VAL B O 1
ATOM 1523 N N . ALA B 1 73 ? -10.312 -0.332 4.246 1 93.75 73 ALA B N 1
ATOM 1524 C CA . ALA B 1 73 ? -11.273 -0.134 3.16 1 93.75 73 ALA B CA 1
ATOM 1525 C C . ALA B 1 73 ? -12.711 -0.152 3.684 1 93.75 73 ALA B C 1
ATOM 1527 O O . ALA B 1 73 ? -13.516 0.711 3.33 1 93.75 73 ALA B O 1
ATOM 1528 N N . THR B 1 74 ? -12.961 -1.123 4.551 1 91.81 74 THR B N 1
ATOM 1529 C CA . THR B 1 74 ? -14.297 -1.248 5.129 1 91.81 74 THR B CA 1
ATOM 1530 C C . THR B 1 74 ? -14.633 -0.028 5.98 1 91.81 74 THR B C 1
ATOM 1532 O O . THR B 1 74 ? -15.773 0.448 5.969 1 91.81 74 THR B O 1
ATOM 1535 N N . GLU B 1 75 ? -13.648 0.442 6.695 1 89.19 75 GLU B N 1
ATOM 1536 C CA . GLU B 1 75 ? -13.844 1.609 7.551 1 89.19 75 GLU B CA 1
ATOM 1537 C C . GLU B 1 75 ? -14.266 2.826 6.73 1 89.19 75 GLU B C 1
ATOM 1539 O O . GLU B 1 75 ? -15.023 3.672 7.215 1 89.19 75 GLU B O 1
ATOM 1544 N N . ILE B 1 76 ? -13.82 2.889 5.508 1 89.88 76 ILE B N 1
ATOM 1545 C CA . ILE B 1 76 ? -14.125 4.055 4.688 1 89.88 76 ILE B CA 1
ATOM 1546 C C . ILE B 1 76 ? -15.297 3.744 3.76 1 89.88 76 ILE B C 1
ATOM 1548 O O . ILE B 1 76 ? -15.516 4.449 2.773 1 89.88 76 ILE B O 1
ATOM 1552 N N . GLY B 1 77 ? -15.922 2.656 3.982 1 90.5 77 GLY B N 1
ATOM 1553 C CA . GLY B 1 77 ? -17.141 2.314 3.277 1 90.5 77 GLY B CA 1
ATOM 1554 C C . GLY B 1 77 ? -16.906 1.597 1.964 1 90.5 77 GLY B C 1
ATOM 1555 O O . GLY B 1 77 ? -17.75 1.603 1.076 1 90.5 77 GLY B O 1
ATOM 1556 N N . HIS B 1 78 ? -15.719 1.183 1.736 1 91.81 78 HIS B N 1
ATOM 1557 C CA . HIS B 1 78 ? -15.422 0.396 0.545 1 91.81 78 HIS B CA 1
ATOM 1558 C C . HIS B 1 78 ? -15.531 -1.099 0.83 1 91.81 78 HIS B C 1
ATOM 1560 O O . HIS B 1 78 ? -15.648 -1.508 1.987 1 91.81 78 HIS B O 1
ATOM 1566 N N . LYS B 1 79 ? -15.57 -1.896 -0.214 1 88.69 79 LYS B N 1
ATOM 1567 C CA . LYS B 1 79 ? -15.914 -3.307 -0.056 1 88.69 79 LYS B CA 1
ATOM 1568 C C . LYS B 1 79 ? -14.656 -4.168 0.022 1 88.69 79 LYS B C 1
ATOM 1570 O O . LYS B 1 79 ? -14.656 -5.227 0.651 1 88.69 79 LYS B O 1
ATOM 1575 N N . SER B 1 80 ? -13.656 -3.826 -0.729 1 88.88 80 SER B N 1
ATOM 1576 C CA . SER B 1 80 ? -12.484 -4.695 -0.785 1 88.88 80 SER B CA 1
ATOM 1577 C C . SER B 1 80 ? -11.234 -3.916 -1.184 1 88.88 80 SER B C 1
ATOM 1579 O O . SER B 1 80 ? -11.32 -2.74 -1.541 1 88.88 80 SER B O 1
ATOM 1581 N N . CYS B 1 81 ? -10.125 -4.57 -0.908 1 93.31 81 CYS B N 1
ATOM 1582 C CA . CYS B 1 81 ? -8.82 -4.078 -1.339 1 93.31 81 CYS B CA 1
ATOM 1583 C C . CYS B 1 81 ? -8.211 -5 -2.393 1 93.31 81 CYS B C 1
ATOM 1585 O O . CYS B 1 81 ? -7.938 -6.168 -2.119 1 93.31 81 CYS B O 1
ATOM 1587 N N . ARG B 1 82 ? -7.977 -4.445 -3.506 1 92.88 82 ARG B N 1
ATOM 1588 C CA . ARG B 1 82 ? -7.469 -5.219 -4.633 1 92.88 82 ARG B CA 1
ATOM 1589 C C . ARG B 1 82 ? -5.949 -5.348 -4.57 1 92.88 82 ARG B C 1
ATOM 1591 O O . ARG B 1 82 ? -5.402 -6.418 -4.84 1 92.88 82 ARG B O 1
ATOM 1598 N N . ARG B 1 83 ? -5.352 -4.285 -4.234 1 96.44 83 ARG B N 1
ATOM 1599 C CA . ARG B 1 83 ? -3.896 -4.246 -4.289 1 96.44 83 ARG B CA 1
ATOM 1600 C C . ARG B 1 83 ? -3.332 -3.312 -3.221 1 96.44 83 ARG B C 1
ATOM 1602 O O . ARG B 1 83 ? -3.904 -2.256 -2.947 1 96.44 83 ARG B O 1
ATOM 1609 N N . LEU B 1 84 ? -2.309 -3.779 -2.639 1 97.25 84 LEU B N 1
ATOM 1610 C CA . LEU B 1 84 ? -1.512 -2.998 -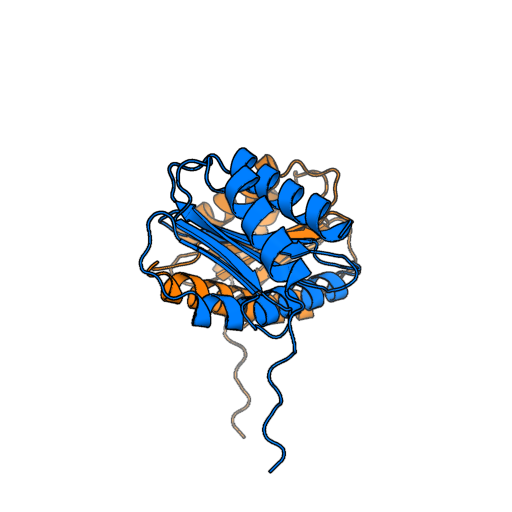1.698 1 97.25 84 LEU B CA 1
ATOM 1611 C C . LEU B 1 84 ? -0.076 -2.852 -2.191 1 97.25 84 LEU B C 1
ATOM 1613 O O . LEU B 1 84 ? 0.556 -3.838 -2.574 1 97.25 84 LEU B O 1
ATOM 1617 N N . THR B 1 85 ? 0.406 -1.61 -2.256 1 96.81 85 THR B N 1
ATOM 1618 C CA . THR B 1 85 ? 1.771 -1.304 -2.666 1 96.81 85 THR B CA 1
ATOM 1619 C C . THR B 1 85 ? 2.471 -0.442 -1.618 1 96.81 85 THR B C 1
ATOM 1621 O O . THR B 1 85 ? 1.877 0.497 -1.084 1 96.81 85 THR B O 1
ATOM 1624 N N . PHE B 1 86 ? 3.65 -0.782 -1.275 1 95.81 86 PHE B N 1
ATOM 1625 C CA . PHE B 1 86 ? 4.391 0.193 -0.484 1 95.81 86 PHE B CA 1
ATOM 1626 C C . PHE B 1 86 ? 5.781 0.418 -1.063 1 95.81 86 PHE B C 1
ATOM 1628 O O . PHE B 1 86 ? 6.355 -0.482 -1.682 1 95.81 86 PHE B O 1
ATOM 1635 N N . GLU B 1 87 ? 6.25 1.61 -0.886 1 95.06 87 GLU B N 1
ATOM 1636 C CA . GLU B 1 87 ? 7.527 2.113 -1.388 1 95.06 87 GLU B CA 1
ATOM 1637 C C . GLU B 1 87 ? 8.578 2.148 -0.284 1 95.06 87 GLU B C 1
ATOM 1639 O O . GLU B 1 87 ? 8.328 2.668 0.805 1 95.06 87 GLU B O 1
ATOM 1644 N N . THR B 1 88 ? 9.727 1.557 -0.625 1 93.75 88 THR B N 1
ATOM 1645 C CA . THR B 1 88 ? 10.891 1.621 0.248 1 93.75 88 THR B CA 1
ATOM 1646 C C . THR B 1 88 ? 12.023 2.395 -0.42 1 93.75 88 THR B C 1
ATOM 1648 O O . THR B 1 88 ? 11.891 2.842 -1.561 1 93.75 88 THR B O 1
ATOM 1651 N N . GLU B 1 89 ? 13.102 2.635 0.26 1 92.19 89 GLU B N 1
ATOM 1652 C CA . GLU B 1 89 ? 14.234 3.361 -0.299 1 92.19 89 GLU B CA 1
ATOM 1653 C C . GLU B 1 89 ? 14.898 2.568 -1.422 1 92.19 89 GLU B C 1
ATOM 1655 O O . GLU B 1 89 ? 15.664 3.125 -2.215 1 92.19 89 GLU B O 1
ATOM 1660 N N . LEU B 1 90 ? 14.578 1.304 -1.611 1 94.12 90 LEU B N 1
ATOM 1661 C CA . LEU B 1 90 ? 15.312 0.483 -2.568 1 94.12 90 LEU B CA 1
ATOM 1662 C C . LEU B 1 90 ? 14.375 -0.089 -3.627 1 94.12 90 LEU B C 1
ATOM 1664 O O . LEU B 1 90 ? 14.82 -0.775 -4.551 1 94.12 90 LEU B O 1
ATOM 1668 N N . GLY B 1 91 ? 13.094 0.221 -3.438 1 94.94 91 GLY B N 1
ATOM 1669 C CA . GLY B 1 91 ? 12.172 -0.34 -4.414 1 94.94 91 GLY B CA 1
ATOM 1670 C C . GLY B 1 91 ? 10.734 -0.379 -3.926 1 94.94 91 GLY B C 1
ATOM 1671 O O . GLY B 1 91 ? 10.305 0.504 -3.184 1 94.94 91 GLY B O 1
ATOM 1672 N N . THR B 1 92 ? 9.992 -1.318 -4.512 1 96 92 THR B N 1
ATOM 1673 C CA . THR B 1 92 ? 8.555 -1.398 -4.254 1 96 92 THR B CA 1
ATOM 1674 C C . THR B 1 92 ? 8.141 -2.834 -3.941 1 96 92 THR B C 1
ATOM 1676 O O . THR B 1 92 ? 8.672 -3.779 -4.527 1 96 92 THR B O 1
ATOM 1679 N N . VAL B 1 93 ? 7.25 -2.955 -3.031 1 96.31 93 VAL B N 1
ATOM 1680 C CA . VAL B 1 93 ? 6.613 -4.23 -2.721 1 96.31 93 VAL B CA 1
ATOM 1681 C C . VAL B 1 93 ? 5.117 -4.148 -3.023 1 96.31 93 VAL B C 1
ATOM 1683 O O . VAL B 1 93 ? 4.461 -3.164 -2.68 1 96.31 93 VAL B O 1
ATOM 1686 N N . LEU B 1 94 ? 4.566 -5.16 -3.701 1 96.88 94 LEU B N 1
ATOM 1687 C CA . LEU B 1 94 ? 3.143 -5.148 -4.012 1 96.88 94 LEU B CA 1
ATOM 1688 C C . LEU B 1 94 ? 2.482 -6.453 -3.572 1 96.88 94 LEU B C 1
ATOM 1690 O O . LEU B 1 94 ? 3.078 -7.527 -3.689 1 96.88 94 LEU B O 1
ATOM 1694 N N . PHE B 1 95 ? 1.302 -6.359 -3.07 1 97.62 95 PHE B N 1
ATOM 1695 C CA . PHE B 1 95 ? 0.411 -7.465 -2.742 1 97.62 95 PHE B CA 1
ATOM 1696 C C . PHE B 1 95 ? -0.887 -7.371 -3.535 1 97.62 95 PHE B C 1
ATOM 1698 O O . PHE B 1 95 ? -1.582 -6.355 -3.477 1 97.62 95 PHE B O 1
ATOM 1705 N N . GLN B 1 96 ? -1.161 -8.438 -4.246 1 97.5 96 GLN B N 1
ATOM 1706 C CA . GLN B 1 96 ? -2.348 -8.461 -5.098 1 97.5 96 GLN B CA 1
ATOM 1707 C C . GLN B 1 96 ? -3.26 -9.625 -4.723 1 97.5 96 GLN B C 1
ATOM 1709 O O . GLN B 1 96 ? -2.832 -10.781 -4.727 1 97.5 96 GLN B O 1
ATOM 1714 N N . ALA B 1 97 ? -4.457 -9.242 -4.43 1 96.81 97 ALA B N 1
ATOM 1715 C CA . ALA B 1 97 ? -5.445 -10.289 -4.211 1 96.81 97 ALA B CA 1
ATOM 1716 C C . ALA B 1 97 ? -5.734 -11.047 -5.504 1 96.81 97 ALA B C 1
ATOM 1718 O O . ALA B 1 97 ? -5.836 -10.453 -6.574 1 96.81 97 ALA B O 1
ATOM 1719 N N . VAL B 1 98 ? -5.754 -12.289 -5.391 1 95.94 98 VAL B N 1
ATOM 1720 C CA . VAL B 1 98 ? -6.133 -13.172 -6.488 1 95.94 98 VAL B CA 1
ATOM 1721 C C . VAL B 1 98 ? -7.453 -13.867 -6.16 1 95.94 98 VAL B C 1
ATOM 1723 O O . VAL B 1 98 ? -7.516 -14.695 -5.25 1 95.94 98 VAL B O 1
ATOM 1726 N N . ALA B 1 99 ? -8.352 -13.453 -6.949 1 89.75 99 ALA B N 1
ATOM 1727 C CA . ALA B 1 99 ? -9.672 -14.031 -6.738 1 89.75 99 ALA B CA 1
ATOM 1728 C C . ALA B 1 99 ? -9.805 -15.367 -7.465 1 89.75 99 ALA B C 1
ATOM 1730 O O . ALA B 1 99 ? -8.984 -15.703 -8.32 1 89.75 99 ALA B O 1
ATOM 1731 N N . GLY B 1 100 ? -10.727 -16.172 -7.113 1 85.69 100 GLY B N 1
ATOM 1732 C CA . GLY B 1 100 ? -10.992 -17.453 -7.746 1 85.69 100 GLY B CA 1
ATOM 1733 C C . GLY B 1 100 ? -11.484 -18.5 -6.773 1 85.69 100 GLY B C 1
ATOM 1734 O O . GLY B 1 100 ? -11.914 -18.188 -5.668 1 85.69 100 GLY B O 1
ATOM 1735 N N . ASN B 1 101 ? -11.414 -19.766 -7.348 1 84.31 101 ASN B N 1
ATOM 1736 C CA . ASN B 1 101 ? -11.875 -20.875 -6.535 1 84.31 101 ASN B CA 1
ATOM 1737 C C . ASN B 1 101 ? -11.031 -21.047 -5.277 1 84.31 101 ASN B C 1
ATOM 1739 O O . ASN B 1 101 ? -11.547 -21.422 -4.219 1 84.31 101 ASN B O 1
ATOM 1743 N N . GLN B 1 102 ? -9.812 -20.797 -5.426 1 87.44 102 GLN B N 1
ATOM 1744 C CA . GLN B 1 102 ? -8.867 -20.797 -4.309 1 87.44 102 GLN B CA 1
ATOM 1745 C C . GLN B 1 102 ? -8.227 -19.422 -4.129 1 87.44 102 GLN B C 1
ATOM 1747 O O . GLN B 1 102 ? -7.297 -19.062 -4.852 1 87.44 102 GLN B O 1
ATOM 1752 N N . PRO B 1 103 ? -8.703 -18.75 -3.139 1 92.5 103 PRO B N 1
ATOM 1753 C CA . PRO B 1 103 ? -8.148 -17.406 -2.932 1 92.5 103 PRO B CA 1
ATOM 1754 C C . PRO B 1 103 ? -6.648 -17.422 -2.66 1 92.5 103 PRO B C 1
ATOM 1756 O O . PRO B 1 103 ? -6.152 -18.328 -1.981 1 92.5 103 PRO B O 1
ATOM 1759 N N . ALA B 1 104 ? -5.98 -16.5 -3.248 1 96.62 104 ALA B N 1
ATOM 1760 C CA . ALA B 1 104 ? -4.531 -16.391 -3.074 1 96.62 104 ALA B CA 1
ATOM 1761 C C . ALA B 1 104 ? -4.094 -14.93 -3.064 1 96.62 104 ALA B C 1
ATOM 1763 O O . ALA B 1 104 ? -4.91 -14.031 -3.244 1 96.62 104 ALA B O 1
ATOM 1764 N N . ILE B 1 105 ? -2.854 -14.742 -2.668 1 97.69 105 ILE B N 1
ATOM 1765 C CA . ILE B 1 105 ? -2.205 -13.438 -2.693 1 97.69 105 ILE B CA 1
ATOM 1766 C C . ILE B 1 105 ? -0.891 -13.523 -3.465 1 97.69 105 ILE B C 1
ATOM 1768 O O . ILE B 1 105 ? -0.086 -14.43 -3.23 1 97.69 105 ILE B O 1
ATOM 1772 N N . LEU B 1 106 ? -0.744 -12.688 -4.461 1 98.06 106 LEU B N 1
ATOM 1773 C CA . LEU B 1 106 ? 0.552 -12.5 -5.105 1 98.06 106 LEU B CA 1
ATOM 1774 C C . LEU B 1 106 ? 1.379 -11.453 -4.367 1 98.06 106 LEU B C 1
ATOM 1776 O O . LEU B 1 106 ? 0.873 -10.375 -4.039 1 98.06 106 LEU B O 1
ATOM 1780 N N . CYS B 1 107 ? 2.596 -11.727 -4.098 1 97.38 107 CYS B N 1
ATOM 1781 C CA . CYS B 1 107 ? 3.562 -10.773 -3.561 1 97.38 107 CYS B CA 1
ATOM 1782 C C . CYS B 1 107 ? 4.746 -10.609 -4.508 1 97.38 107 CYS B C 1
ATOM 1784 O O . CYS B 1 107 ? 5.34 -11.594 -4.945 1 97.38 107 CYS B O 1
ATOM 1786 N N . MET B 1 108 ? 5.094 -9.383 -4.785 1 96.62 108 MET B N 1
ATOM 1787 C CA . MET B 1 108 ? 6.242 -9.094 -5.637 1 96.62 108 MET B CA 1
ATOM 1788 C C . MET B 1 108 ? 7.137 -8.031 -5 1 96.62 108 MET B C 1
ATOM 1790 O O . MET B 1 108 ? 6.641 -7.039 -4.469 1 96.62 108 MET B O 1
ATOM 1794 N N . VAL B 1 109 ? 8.344 -8.266 -5.027 1 96 109 VAL B N 1
ATOM 1795 C CA . VAL B 1 109 ? 9.359 -7.293 -4.629 1 96 109 VAL B CA 1
ATOM 1796 C C . VAL B 1 109 ? 10.188 -6.887 -5.844 1 96 109 VAL B C 1
ATOM 1798 O O . VAL B 1 109 ? 10.812 -7.73 -6.488 1 96 109 VAL B O 1
ATOM 1801 N N . VAL B 1 110 ? 10.141 -5.645 -6.145 1 95.94 110 VAL B N 1
ATOM 1802 C CA . VAL B 1 110 ? 10.906 -5.148 -7.281 1 95.94 110 VAL B CA 1
ATOM 1803 C C . VAL B 1 110 ? 11.82 -4.012 -6.832 1 95.94 110 VAL B C 1
ATOM 1805 O O . VAL B 1 110 ? 11.508 -3.291 -5.879 1 95.94 110 VAL B O 1
ATOM 1808 N N . ASP B 1 111 ? 12.953 -3.908 -7.508 1 94.88 111 ASP B N 1
ATOM 1809 C CA . ASP B 1 111 ? 13.867 -2.83 -7.145 1 94.88 111 ASP B CA 1
ATOM 1810 C C . ASP B 1 111 ? 13.609 -1.582 -7.984 1 94.88 111 ASP B C 1
ATOM 1812 O O . ASP B 1 111 ? 12.602 -1.5 -8.688 1 94.88 111 ASP B O 1
ATOM 1816 N N . GLN B 1 112 ? 14.492 -0.548 -7.922 1 94 112 GLN B N 1
ATOM 1817 C CA . GLN B 1 112 ? 14.289 0.775 -8.5 1 94 112 GLN B CA 1
ATOM 1818 C C . GLN B 1 112 ? 14.422 0.741 -10.023 1 94 112 GLN B C 1
ATOM 1820 O O . GLN B 1 112 ? 14.023 1.686 -10.703 1 94 112 GLN B O 1
ATOM 1825 N N . SER B 1 113 ? 14.953 -0.264 -10.547 1 93.81 113 SER B N 1
ATOM 1826 C CA . SER B 1 113 ? 15.109 -0.37 -11.992 1 93.81 113 SER B CA 1
ATOM 1827 C C . SER B 1 113 ? 13.82 -0.814 -12.664 1 93.81 113 SER B C 1
ATOM 1829 O O . SER B 1 113 ? 13.672 -0.699 -13.883 1 93.81 113 SER B O 1
ATOM 1831 N N . ALA B 1 114 ? 12.914 -1.307 -11.805 1 94.25 114 ALA B N 1
ATOM 1832 C CA . ALA B 1 114 ? 11.641 -1.775 -12.352 1 94.25 114 ALA B CA 1
ATOM 1833 C C . ALA B 1 114 ? 10.734 -0.604 -12.719 1 94.25 114 ALA B C 1
ATOM 1835 O O . ALA B 1 114 ? 10.672 0.391 -12 1 94.25 114 ALA B O 1
ATOM 1836 N N . LEU B 1 115 ? 10.102 -0.687 -13.852 1 93.06 115 LEU B N 1
ATOM 1837 C CA . LEU B 1 115 ? 9.016 0.23 -14.164 1 93.06 115 LEU B CA 1
ATOM 1838 C C . LEU B 1 115 ? 7.754 -0.142 -13.398 1 93.06 115 LEU B C 1
ATOM 1840 O O . LEU B 1 115 ? 7.188 -1.217 -13.602 1 93.06 115 LEU B O 1
ATOM 1844 N N . LEU B 1 116 ? 7.301 0.704 -12.562 1 91.75 116 LEU B N 1
ATOM 1845 C CA . LEU B 1 116 ? 6.184 0.42 -11.672 1 91.75 116 LEU B CA 1
ATOM 1846 C C . LEU B 1 116 ? 4.938 0.034 -12.461 1 91.75 116 LEU B C 1
ATOM 1848 O O . LEU B 1 116 ? 4.25 -0.927 -12.117 1 91.75 116 LEU B O 1
ATOM 1852 N N . GLY B 1 117 ? 4.676 0.81 -13.508 1 94.12 117 GLY B N 1
ATOM 1853 C CA . GLY B 1 117 ? 3.533 0.481 -14.344 1 94.12 117 GLY B CA 1
ATOM 1854 C C . GLY B 1 117 ? 3.576 -0.937 -14.883 1 94.12 117 GLY B C 1
ATOM 1855 O O . GLY B 1 117 ? 2.551 -1.621 -14.922 1 94.12 117 GLY B O 1
ATOM 1856 N N . ARG B 1 118 ? 4.758 -1.4 -15.227 1 96.12 118 ARG B N 1
ATOM 1857 C CA . ARG B 1 118 ? 4.93 -2.756 -15.734 1 96.12 118 ARG B CA 1
ATOM 1858 C C . ARG B 1 118 ? 4.711 -3.789 -14.641 1 96.12 118 ARG B C 1
ATOM 1860 O O . ARG B 1 118 ? 4.129 -4.848 -14.883 1 96.12 118 ARG B O 1
ATOM 1867 N N . ALA B 1 119 ? 5.25 -3.547 -13.477 1 96.69 119 ALA B N 1
ATOM 1868 C CA . ALA B 1 119 ? 5.055 -4.438 -12.336 1 96.69 119 ALA B CA 1
ATOM 1869 C C . ALA B 1 119 ? 3.576 -4.559 -11.984 1 96.69 119 ALA B C 1
ATOM 1871 O O . ALA B 1 119 ? 3.08 -5.66 -11.727 1 96.69 119 ALA B O 1
ATOM 1872 N N . LEU B 1 120 ? 2.852 -3.418 -12.023 1 95.81 120 LEU B N 1
ATOM 1873 C CA . LEU B 1 120 ? 1.425 -3.412 -11.719 1 95.81 120 LEU B CA 1
ATOM 1874 C C . LEU B 1 120 ? 0.639 -4.168 -12.789 1 95.81 120 LEU B C 1
ATOM 1876 O O . LEU B 1 120 ? -0.293 -4.91 -12.469 1 95.81 120 LEU B O 1
ATOM 1880 N N . TRP B 1 121 ? 1.062 -3.949 -13.984 1 96.56 121 TRP B N 1
ATOM 1881 C CA . TRP B 1 121 ? 0.431 -4.684 -15.078 1 96.56 121 TRP B CA 1
ATOM 1882 C C . TRP B 1 121 ? 0.604 -6.188 -14.891 1 96.56 121 TRP B C 1
ATOM 1884 O O . TRP B 1 121 ? -0.357 -6.953 -15.016 1 96.56 121 TRP B O 1
ATOM 1894 N N . ALA B 1 122 ? 1.808 -6.633 -14.578 1 97.69 122 ALA B N 1
ATOM 1895 C CA . ALA B 1 122 ? 2.109 -8.047 -14.383 1 97.69 122 ALA B CA 1
ATOM 1896 C C . ALA B 1 122 ? 1.282 -8.633 -13.242 1 97.69 122 ALA B C 1
ATOM 1898 O O . ALA B 1 122 ? 0.746 -9.734 -13.352 1 97.69 122 ALA B O 1
ATOM 1899 N N . ALA B 1 123 ? 1.205 -7.926 -12.188 1 97.75 123 ALA B N 1
ATOM 1900 C CA . ALA B 1 123 ? 0.4 -8.375 -11.055 1 97.75 123 ALA B CA 1
ATOM 1901 C C . ALA B 1 123 ? -1.056 -8.578 -11.461 1 97.75 123 ALA B C 1
ATOM 1903 O O . ALA B 1 123 ? -1.68 -9.57 -11.078 1 97.75 123 ALA B O 1
ATOM 1904 N N . GLY B 1 124 ? -1.537 -7.613 -12.242 1 97 124 GLY B N 1
ATOM 1905 C CA . GLY B 1 124 ? -2.896 -7.742 -12.75 1 97 124 GLY B CA 1
ATOM 1906 C C . GLY B 1 124 ? -3.088 -8.953 -13.641 1 97 124 GLY B C 1
ATOM 1907 O O . GLY B 1 124 ? -4.105 -9.641 -13.547 1 97 124 GLY B O 1
ATOM 1908 N N . GLU B 1 125 ? -2.111 -9.164 -14.438 1 97.25 125 GLU B N 1
ATOM 1909 C CA . GLU B 1 125 ? -2.176 -10.289 -15.367 1 97.25 125 GLU B CA 1
ATOM 1910 C C . GLU B 1 125 ? -2.15 -11.617 -14.617 1 97.25 125 GLU B C 1
ATOM 1912 O O . GLU B 1 125 ? -2.908 -12.539 -14.945 1 97.25 125 GLU B O 1
ATOM 1917 N N . VAL B 1 126 ? -1.306 -11.742 -13.625 1 97.44 126 VAL B N 1
ATOM 1918 C CA . VAL B 1 126 ? -1.23 -12.953 -12.812 1 97.44 126 VAL B CA 1
ATOM 1919 C C . VAL B 1 126 ? -2.572 -13.195 -12.125 1 97.44 126 VAL B C 1
ATOM 1921 O O . VAL B 1 126 ? -3.102 -14.312 -12.172 1 97.44 126 VAL B O 1
ATOM 1924 N N . ALA B 1 127 ? -3.105 -12.164 -11.57 1 96.88 127 ALA B N 1
ATOM 1925 C CA . ALA B 1 127 ? -4.383 -12.281 -10.875 1 96.88 127 ALA B CA 1
ATOM 1926 C C . ALA B 1 127 ? -5.492 -12.719 -11.828 1 96.88 127 ALA B C 1
ATOM 1928 O O . ALA B 1 127 ? -6.301 -13.586 -11.5 1 96.88 127 ALA B O 1
ATOM 1929 N N . SER B 1 128 ? -5.504 -12.102 -13 1 95.88 128 SER B N 1
ATOM 1930 C CA . SER B 1 128 ? -6.527 -12.406 -13.992 1 95.88 128 SER B CA 1
ATOM 1931 C C . SER B 1 128 ? -6.441 -13.852 -14.453 1 95.88 128 SER B C 1
ATOM 1933 O O . SER B 1 128 ? -7.457 -14.547 -14.531 1 95.88 128 SER B O 1
ATOM 1935 N N . GLU B 1 129 ? -5.309 -14.328 -14.656 1 94.88 129 GLU B N 1
ATOM 1936 C CA . GLU B 1 129 ? -5.117 -15.68 -15.172 1 94.88 129 GLU B CA 1
ATOM 1937 C C . GLU B 1 129 ? -5.477 -16.734 -14.125 1 94.88 129 GLU B C 1
ATOM 1939 O O . GLU B 1 129 ? -6.074 -17.75 -14.445 1 94.88 129 GLU B O 1
ATOM 1944 N N . LEU B 1 130 ? -5.113 -16.453 -12.898 1 95.06 130 LEU B N 1
ATOM 1945 C CA . LEU B 1 130 ? -5.332 -17.453 -11.859 1 95.06 130 LEU B CA 1
ATOM 1946 C C . LEU B 1 130 ? -6.777 -17.422 -11.375 1 95.06 130 LEU B C 1
ATOM 1948 O O . LEU B 1 130 ? -7.246 -18.391 -10.758 1 95.06 130 LEU B O 1
ATOM 1952 N N . SER B 1 131 ? -7.391 -16.25 -11.578 1 90.56 131 SER B N 1
ATOM 1953 C CA . SER B 1 131 ? -8.797 -16.172 -11.18 1 90.56 131 SER B CA 1
ATOM 1954 C C . SER B 1 131 ? -9.672 -17.047 -12.078 1 90.56 131 SER B C 1
ATOM 1956 O O . SER B 1 131 ? -10.789 -17.391 -11.711 1 90.56 131 SER B O 1
ATOM 1958 N N . ARG B 1 132 ? -9.188 -17.344 -13.242 1 81.06 132 ARG B N 1
ATOM 1959 C CA . ARG B 1 132 ? -9.914 -18.156 -14.219 1 81.06 132 ARG B CA 1
ATOM 1960 C C . ARG B 1 132 ? -9.594 -19.641 -14.062 1 81.06 132 ARG B C 1
ATOM 1962 O O . ARG B 1 132 ? -10.219 -20.484 -14.703 1 81.06 132 ARG B O 1
ATOM 1969 N N . SER B 1 133 ? -8.68 -19.953 -13.109 1 67.94 133 SER B N 1
ATOM 1970 C CA . SER B 1 133 ? -8.273 -21.344 -12.961 1 67.94 133 SER B CA 1
ATOM 1971 C C . SER B 1 133 ? -9.086 -22.047 -11.875 1 67.94 133 SER B C 1
ATOM 1973 O O . SER B 1 133 ? -9.547 -21.406 -10.922 1 67.94 133 SER B O 1
#

InterPro domains:
  IPR004942 Roadblock/LAMTOR2 domain [SM00960] (17-110)

Radius of gyration: 19.18 Å; Cα contacts (8 Å, |Δi|>4): 533; chains: 2; bounding box: 37×57×55 Å

Organism: Delftia acidovorans (strain DSM 14801 / SPH-1) (NCBI:txid398578)

Nearest PDB structures (foldseek):
  6hjm-assembly9_P  TM=8.943E-01  e=2.060E-08  Myxococcus xanthus
  6izw-assembly1_B  TM=8.740E-01  e=2.973E-08  Myxococcus xanthus DK 1622
  6hjm-assembly2_E  TM=8.547E-01  e=4.848E-08  Myxococcus xanthus
  3kye-assembly2_C  TM=8.014E-01  e=1.316E-06  Streptomyces avermitilis MA-4680 = NBRC 14893
  7ct3-assembly1_A  TM=6.661E-01  e=1.715E-05  Myxococcus xanthus DK 1622

pLDDT: mean 90.86, std 10.54, range [38.44, 98.06]

Sequence (266 aa):
MKTPTLPRIPPSLIEAGSDVLHRVVAPLEGVHIALLCTPDGFEITSLRVRSELPTERLSAMAGSLMAMARAVATEIGHKSCRRLTFETELGTVLFQAVAGNQPAILCMVVDQSALLGRALWAAGEVASELSRSMKTPTLPRIPPSLIEAGSDVLHRVVAPLEGVHIALLCTPDGFEITSLRVRSELPTERLSAMAGSLMAMARAVATEIGHKSCRRLTFETELGTVLFQAVAGNQPAILCMVVDQSALLGRALWAAGEVASELSRS

Solvent-accessible surface area (backbone atoms only — not comparable to full-atom values): 13952 Å² total; per-residue (Å²): 130,83,70,82,70,72,80,84,72,57,67,67,57,34,51,52,49,48,50,44,44,54,69,56,47,61,76,44,63,40,46,26,36,36,35,34,15,32,57,89,15,51,71,60,39,70,46,68,71,68,47,87,67,75,58,64,66,54,25,49,44,46,23,56,52,52,52,52,48,30,52,51,28,44,73,72,72,40,91,40,52,49,34,39,37,35,32,36,93,62,26,40,38,38,38,33,55,21,53,48,84,65,59,30,32,39,37,36,36,30,32,72,77,29,56,63,71,57,54,52,47,37,53,50,50,48,26,55,57,51,33,74,86,129,82,71,82,71,72,79,84,74,57,66,66,57,32,51,50,48,46,50,45,43,55,68,55,46,60,76,45,63,40,46,28,37,36,34,35,16,32,57,86,16,50,71,60,38,72,46,68,70,69,48,87,65,73,58,62,64,53,25,50,44,46,23,57,52,52,50,49,49,30,51,53,29,45,73,72,71,39,89,40,51,50,35,39,36,36,34,38,93,63,25,39,38,38,38,32,54,20,54,47,83,67,57,30,32,39,38,36,36,29,32,71,77,29,56,62,72,57,55,52,48,36,52,50,50,47,27,55,57,52,33,74,86